Protein AF-A0A0C2C5D1-F1 (afdb_monomer)

Foldseek 3Di:
DQLLLLLQLQPVQKWFDDWPPLQQWTDHPDPATAGADPPDPSNCVRVCVVRPPPVVVVVDDPPDDRDTQGMKGARDWDDDPNHIHGPPIDGHDLLSCLQRYADLDDDPVRCVVLVLPDPPPPVPPPPPVPDPQDWDWADRDPRDTGIDGSVVSSVSNNLSNVQSVVVVVCVVPVVCLVPVPDDPVCPSCVVVVVSCVSVVVSVVVVVVVVPPD

Solvent-accessible surface area (backbone atoms only — not comparable to full-atom values): 12755 Å² total; per-residue (Å²): 91,69,55,38,34,47,33,50,72,27,54,82,34,45,33,42,29,62,84,90,50,71,65,66,56,27,41,39,92,50,94,64,61,25,30,65,30,90,86,38,67,65,52,50,57,65,70,27,71,94,66,51,53,73,78,57,52,76,77,50,60,95,85,59,77,80,84,85,67,45,37,31,30,24,73,44,82,43,78,53,92,97,42,42,24,41,36,75,70,42,80,39,61,67,68,36,46,66,55,45,40,61,69,86,69,80,53,71,67,58,42,62,76,51,52,63,88,45,90,81,60,71,76,80,65,80,73,54,89,84,56,78,78,57,72,41,73,50,71,54,51,100,84,44,63,44,76,40,41,48,71,60,46,37,52,48,52,50,48,29,51,53,54,45,55,49,50,55,49,33,71,76,39,57,66,50,78,79,50,80,81,85,59,97,72,43,72,73,46,43,71,53,43,64,28,39,64,59,37,57,67,49,53,57,55,54,58,61,62,74,74,71,127

Mean predicted aligned error: 12.06 Å

Radius of gyration: 19.85 Å; Cα contacts (8 Å, |Δi|>4): 245; chains: 1; bounding box: 50×43×52 Å

pLDDT: mean 73.35, std 19.48, range [29.17, 95.94]

Sequence (213 aa):
MVQAAIVAGCYPGIGFVRAGNKLKKIRTSTEAAATLHPSSVIKRQVLAASKRSDVINQYVTEDSEDPVIEYLAFHELAKIDEGLTLRTVTVIPPCAVVLFAGSMRLKKSTIQNFNITDPDSEDEGDVDEDAPSRDVVHPIEHWIGVRATYSDMKRLIQLRFKVMSYFLSAIHKPQILANPMKEDNVSDVLCGLEVLICAKKFIWNFLMFYHFE

Nearest PDB structures (foldseek):
  6nrd-assembly1_5  TM=5.707E-01  e=2.084E+00  Homo sapiens
  2zdi-assembly1_B-2  TM=4.866E-01  e=1.851E+00  Pyrococcus horikoshii
  2zdi-assembly1_A-2  TM=4.729E-01  e=5.070E+00  Pyrococcus horikoshii
  6nrc-assembly1_3  TM=5.640E-01  e=7.235E+00  Homo sapiens

Organism: NCBI:txid51022

Secondary structure (DSSP, 8-state):
-HHHHHHHHHTT-EEE--TTSTTSSBB-SSSSPEEE-TT-HHHHHHH-GGG--HHHHTTS-TTPPPP---EEEEEEEEEETTEEEEEEEEEE-HHHHHHHSS-SSPPHHHHHHTTTT-TT----S---TTS---EEEEESSSS-EEEEEHHHHHHHHHHHHHHHHHHHHHHH-GGGGT---S-TTHHHHHHHHHHHHHHHHHHHHHHHHTS--

Structure (mmCIF, N/CA/C/O backbone):
data_AF-A0A0C2C5D1-F1
#
_entry.id   AF-A0A0C2C5D1-F1
#
loop_
_atom_site.group_PDB
_atom_site.id
_atom_site.type_symbol
_atom_site.label_atom_id
_atom_site.label_alt_id
_atom_site.label_comp_id
_atom_site.label_asym_id
_atom_site.label_entity_id
_atom_site.label_seq_id
_atom_site.pdbx_PDB_ins_code
_atom_site.Cartn_x
_atom_site.Cartn_y
_atom_site.Cartn_z
_atom_site.occupancy
_atom_site.B_iso_or_equiv
_atom_site.auth_seq_id
_atom_site.auth_comp_id
_atom_site.auth_asym_id
_atom_site.auth_atom_id
_atom_site.pdbx_PDB_model_num
ATOM 1 N N . MET A 1 1 ? -9.781 -9.200 -1.321 1.00 67.69 1 MET A N 1
ATOM 2 C CA . MET A 1 1 ? -9.458 -10.069 -0.162 1.00 67.69 1 MET A CA 1
ATOM 3 C C . MET A 1 1 ? -7.990 -10.480 -0.102 1.00 67.69 1 MET A C 1
ATOM 5 O O . MET A 1 1 ? -7.306 -10.046 0.812 1.00 67.69 1 MET A O 1
ATOM 9 N N . VAL A 1 2 ? -7.474 -11.252 -1.068 1.00 83.88 2 VAL A N 1
ATOM 10 C CA . VAL A 1 2 ? -6.077 -11.748 -1.047 1.00 83.88 2 VAL A CA 1
ATOM 11 C C . VAL A 1 2 ? -5.053 -10.614 -0.912 1.00 83.88 2 VAL A C 1
ATOM 13 O O . VAL A 1 2 ? -4.154 -10.695 -0.085 1.00 83.88 2 VAL A O 1
ATOM 16 N N . GLN A 1 3 ? -5.237 -9.510 -1.641 1.00 86.94 3 GLN A N 1
ATOM 17 C CA . GLN A 1 3 ? -4.374 -8.325 -1.538 1.00 86.94 3 GLN A CA 1
ATOM 18 C C . GLN A 1 3 ? -4.318 -7.743 -0.121 1.00 86.94 3 GLN A C 1
ATOM 20 O O . GLN A 1 3 ? -3.252 -7.346 0.326 1.00 86.94 3 GLN A O 1
ATOM 25 N N . ALA A 1 4 ? -5.436 -7.722 0.604 1.00 84.75 4 ALA A N 1
ATOM 26 C CA . ALA A 1 4 ? -5.479 -7.204 1.968 1.00 84.75 4 ALA A CA 1
ATOM 27 C C . ALA A 1 4 ? -4.709 -8.107 2.946 1.00 84.75 4 ALA A C 1
ATOM 29 O O . ALA A 1 4 ? -3.941 -7.610 3.766 1.00 84.75 4 ALA A O 1
ATOM 30 N N . ALA A 1 5 ? -4.822 -9.430 2.790 1.00 87.00 5 ALA A N 1
ATOM 31 C CA . ALA A 1 5 ? -4.004 -10.381 3.540 1.00 87.00 5 ALA A CA 1
ATOM 32 C C . ALA A 1 5 ? -2.506 -10.250 3.200 1.00 87.00 5 ALA A C 1
ATOM 34 O O . ALA A 1 5 ? -1.666 -10.336 4.092 1.00 87.00 5 ALA A O 1
ATOM 35 N N . ILE A 1 6 ? -2.166 -9.982 1.932 1.00 90.56 6 ILE A N 1
ATOM 36 C CA . ILE A 1 6 ? -0.785 -9.698 1.511 1.00 90.56 6 ILE A CA 1
ATOM 37 C C . ILE A 1 6 ? -0.264 -8.429 2.191 1.00 90.56 6 ILE A C 1
ATOM 39 O O . ILE A 1 6 ? 0.854 -8.451 2.692 1.00 90.56 6 ILE A O 1
ATOM 43 N N . VAL A 1 7 ? -1.054 -7.349 2.261 1.00 92.25 7 VAL A N 1
ATOM 44 C CA . VAL A 1 7 ? -0.664 -6.127 2.992 1.00 92.25 7 VAL A CA 1
ATOM 45 C C . VAL A 1 7 ? -0.379 -6.446 4.454 1.00 92.25 7 VAL A C 1
ATOM 47 O O . VAL A 1 7 ? 0.689 -6.095 4.943 1.00 92.25 7 VAL A O 1
ATOM 50 N N . ALA A 1 8 ? -1.291 -7.153 5.126 1.00 90.31 8 ALA A N 1
ATOM 51 C CA . ALA A 1 8 ? -1.130 -7.520 6.530 1.00 90.31 8 ALA A CA 1
ATOM 52 C C . ALA A 1 8 ? 0.131 -8.365 6.782 1.00 90.31 8 ALA A C 1
ATOM 54 O O . ALA A 1 8 ? 0.803 -8.174 7.789 1.00 90.31 8 ALA A O 1
ATOM 55 N N . GLY A 1 9 ? 0.462 -9.284 5.868 1.00 89.25 9 GLY A N 1
ATOM 56 C CA . GLY A 1 9 ? 1.635 -10.152 5.997 1.00 89.25 9 GLY A CA 1
ATOM 57 C C . GLY A 1 9 ? 2.956 -9.531 5.535 1.00 89.25 9 GLY A C 1
ATOM 58 O O . GLY A 1 9 ? 4.014 -9.950 5.994 1.00 89.25 9 GLY A O 1
ATOM 59 N N . CYS A 1 10 ? 2.919 -8.556 4.623 1.00 91.12 10 CYS A N 1
ATOM 60 C CA . CYS A 1 10 ? 4.121 -7.918 4.081 1.00 91.12 10 CYS A CA 1
ATOM 61 C C . CYS A 1 10 ? 4.479 -6.609 4.783 1.00 91.12 10 CYS A C 1
ATOM 63 O O . CYS A 1 10 ? 5.607 -6.158 4.626 1.00 91.12 10 CYS A O 1
ATOM 65 N N . TYR A 1 11 ? 3.563 -5.976 5.525 1.00 91.12 11 TYR A N 1
ATOM 66 C CA . TYR A 1 11 ? 3.856 -4.741 6.256 1.00 91.12 11 TYR A CA 1
ATOM 67 C C . TYR A 1 11 ? 5.070 -4.936 7.197 1.00 91.12 11 TYR A C 1
ATOM 69 O O . TYR A 1 11 ? 5.085 -5.915 7.942 1.00 91.12 11 TYR A O 1
ATOM 77 N N . PRO A 1 12 ? 6.098 -4.052 7.183 1.00 91.38 12 PRO A N 1
ATOM 78 C CA . PRO A 1 12 ? 6.130 -2.690 6.625 1.00 91.38 12 PRO A CA 1
ATOM 79 C C . PRO A 1 12 ? 6.517 -2.561 5.138 1.00 91.38 12 PRO A C 1
ATOM 81 O O . PRO A 1 12 ? 6.694 -1.443 4.654 1.00 91.38 12 PRO A O 1
ATOM 84 N N . GLY A 1 13 ? 6.643 -3.666 4.401 1.00 94.75 13 GLY A N 1
ATOM 85 C CA . GLY A 1 13 ? 6.967 -3.741 2.973 1.00 94.75 13 GLY A CA 1
ATOM 86 C C . GLY A 1 13 ? 5.880 -3.177 2.053 1.00 94.75 13 GLY A C 1
ATOM 87 O O . GLY A 1 13 ? 5.223 -3.908 1.311 1.00 94.75 13 GLY A O 1
ATOM 88 N N . ILE A 1 14 ? 5.689 -1.857 2.096 1.00 95.62 14 ILE A N 1
ATOM 89 C CA . ILE A 1 14 ? 4.761 -1.108 1.247 1.00 95.62 14 ILE A CA 1
ATOM 90 C C . ILE A 1 14 ? 5.541 -0.113 0.379 1.00 95.62 14 ILE A C 1
ATOM 92 O O . ILE A 1 14 ? 6.496 0.529 0.813 1.00 95.62 14 ILE A O 1
ATOM 96 N N . GLY A 1 15 ? 5.153 -0.002 -0.885 1.00 94.44 15 GLY A N 1
ATOM 97 C CA . GLY A 1 15 ? 5.667 0.964 -1.842 1.00 94.44 15 GLY A CA 1
ATOM 98 C C . GLY A 1 15 ? 4.582 1.959 -2.233 1.00 94.44 15 GLY A C 1
ATOM 99 O O . GLY A 1 15 ? 3.451 1.568 -2.506 1.00 94.44 15 GLY A O 1
ATOM 100 N N . PHE A 1 16 ? 4.940 3.236 -2.295 1.00 92.31 16 PHE A N 1
ATOM 101 C CA . PHE A 1 16 ? 4.096 4.321 -2.778 1.00 92.31 16 PHE A CA 1
ATOM 102 C C . PHE A 1 16 ? 4.667 4.906 -4.070 1.00 92.31 16 PHE A C 1
ATOM 104 O O . PHE A 1 16 ? 5.865 5.198 -4.179 1.00 92.31 16 PHE A O 1
ATOM 111 N N . VAL A 1 17 ? 3.796 5.117 -5.049 1.00 90.25 17 VAL A N 1
ATOM 112 C CA . VAL A 1 17 ? 4.128 5.711 -6.338 1.00 90.25 17 VAL A CA 1
ATOM 113 C C . VAL A 1 17 ? 3.265 6.940 -6.548 1.00 90.25 17 VAL A C 1
ATOM 115 O O . VAL A 1 17 ? 2.045 6.899 -6.444 1.00 90.25 17 VAL A O 1
ATOM 118 N N . ARG A 1 18 ? 3.912 8.058 -6.878 1.00 82.19 18 ARG A N 1
ATOM 119 C CA . ARG A 1 18 ? 3.192 9.274 -7.256 1.00 82.19 18 ARG A CA 1
ATOM 120 C C . ARG A 1 18 ? 2.464 9.041 -8.580 1.00 82.19 18 ARG A C 1
ATOM 122 O O . ARG A 1 18 ? 3.076 8.526 -9.521 1.00 82.19 18 ARG A O 1
ATOM 129 N N . ALA A 1 19 ? 1.206 9.473 -8.655 1.00 72.38 19 ALA A N 1
ATOM 130 C CA . ALA A 1 19 ? 0.402 9.416 -9.872 1.00 72.38 19 ALA A CA 1
ATOM 131 C C . ALA A 1 19 ? 1.195 9.910 -11.100 1.00 72.38 19 ALA A C 1
ATOM 133 O O . ALA A 1 19 ? 1.933 10.897 -11.026 1.00 72.38 19 ALA A O 1
ATOM 134 N N . GLY A 1 20 ? 1.095 9.171 -12.208 1.00 69.50 20 GLY A N 1
ATOM 135 C CA . GLY A 1 20 ? 1.777 9.472 -13.473 1.00 69.50 20 GLY A CA 1
ATOM 136 C C . GLY A 1 20 ? 3.235 8.997 -13.592 1.00 69.50 20 GLY A C 1
ATOM 137 O O . GLY A 1 20 ? 3.801 9.040 -14.681 1.00 69.50 20 GLY A O 1
ATOM 138 N N . ASN A 1 21 ? 3.864 8.479 -12.528 1.00 75.56 21 ASN A N 1
ATOM 139 C CA . ASN A 1 21 ? 5.291 8.111 -12.556 1.00 75.56 21 ASN A CA 1
ATOM 140 C C . ASN A 1 21 ? 5.590 6.724 -13.178 1.00 75.56 21 ASN A C 1
ATOM 142 O O . ASN A 1 21 ? 6.734 6.272 -13.158 1.00 75.56 21 ASN A O 1
ATOM 146 N N . LYS A 1 22 ? 4.581 6.014 -13.712 1.00 79.00 22 LYS A N 1
ATOM 147 C CA . LYS A 1 22 ? 4.705 4.694 -14.377 1.00 79.00 22 LYS A CA 1
ATOM 148 C C . LYS A 1 22 ? 5.655 3.714 -13.656 1.00 79.00 22 LYS A C 1
ATOM 150 O O . LYS A 1 22 ? 6.427 3.012 -14.294 1.00 79.00 22 LYS A O 1
ATOM 155 N N . LEU A 1 23 ? 5.650 3.692 -12.318 1.00 84.50 23 LEU A N 1
ATOM 156 C CA . LEU A 1 23 ? 6.511 2.835 -11.480 1.00 84.50 23 LEU A CA 1
ATOM 157 C C . LEU A 1 23 ? 8.036 3.031 -11.652 1.00 84.50 23 LEU A C 1
ATOM 159 O O . LEU A 1 23 ? 8.814 2.165 -11.247 1.00 84.50 23 LEU A O 1
ATOM 163 N N . LYS A 1 24 ? 8.493 4.158 -12.220 1.00 84.06 24 LYS A N 1
ATOM 164 C CA . LYS A 1 24 ? 9.931 4.456 -12.383 1.00 84.06 24 LYS A CA 1
ATOM 165 C C . LYS A 1 24 ? 10.634 4.728 -11.056 1.00 84.06 24 LYS A C 1
ATOM 167 O O . LYS A 1 24 ? 11.810 4.415 -10.916 1.00 84.06 24 LYS A O 1
ATOM 172 N N . LYS A 1 25 ? 9.923 5.333 -10.101 1.00 89.56 25 LYS A N 1
ATOM 173 C CA . LYS A 1 25 ? 10.434 5.660 -8.768 1.00 89.56 25 LYS A CA 1
ATOM 174 C C . LYS A 1 25 ? 9.392 5.280 -7.726 1.00 89.56 25 LYS A C 1
ATOM 176 O O . LYS A 1 25 ? 8.316 5.878 -7.691 1.00 89.56 25 LYS A O 1
ATOM 181 N N . ILE A 1 26 ? 9.726 4.304 -6.894 1.00 93.31 26 ILE A N 1
ATOM 182 C CA . ILE A 1 26 ? 8.869 3.799 -5.826 1.00 93.31 26 ILE A CA 1
ATOM 183 C C . ILE A 1 26 ? 9.469 4.261 -4.505 1.00 93.31 26 ILE A C 1
ATOM 185 O O . ILE A 1 26 ? 10.644 4.022 -4.230 1.00 93.31 26 ILE A O 1
ATOM 189 N N . ARG A 1 27 ? 8.676 4.978 -3.713 1.00 92.81 27 ARG A N 1
ATOM 190 C CA . ARG A 1 27 ? 9.048 5.357 -2.351 1.00 92.81 27 ARG A CA 1
ATOM 191 C C . ARG A 1 27 ? 8.660 4.228 -1.415 1.00 92.81 27 ARG A C 1
ATOM 193 O O . ARG A 1 27 ? 7.581 3.665 -1.557 1.00 92.81 27 ARG A O 1
ATOM 200 N N . THR A 1 28 ? 9.522 3.914 -0.474 1.00 92.94 28 THR A N 1
ATOM 201 C CA . THR A 1 28 ? 9.284 2.918 0.572 1.00 92.94 28 THR A CA 1
ATOM 202 C C . THR A 1 28 ? 9.590 3.570 1.920 1.00 92.94 28 THR A C 1
ATOM 204 O O . THR A 1 28 ? 9.819 4.779 1.986 1.00 92.94 28 THR A O 1
ATOM 207 N N . SER A 1 29 ? 9.632 2.779 2.991 1.00 90.12 29 SER A N 1
ATOM 208 C CA . SER A 1 29 ? 10.135 3.225 4.293 1.00 90.12 29 SER A CA 1
ATOM 209 C C . SER A 1 29 ? 11.614 3.636 4.283 1.00 90.12 29 SER A C 1
ATOM 211 O O . SER A 1 29 ? 12.078 4.233 5.250 1.00 90.12 29 SER A O 1
ATOM 213 N N . THR A 1 30 ? 12.365 3.325 3.221 1.00 87.69 30 THR A N 1
ATOM 214 C CA . THR A 1 30 ? 13.762 3.745 3.066 1.00 87.69 30 THR A CA 1
ATOM 215 C C . THR A 1 30 ? 13.853 5.106 2.382 1.00 87.69 30 THR A C 1
ATOM 217 O O . THR A 1 30 ? 13.085 5.400 1.468 1.00 87.69 30 THR A O 1
ATOM 220 N N . GLU A 1 31 ? 14.848 5.916 2.749 1.00 80.06 31 GLU A N 1
ATOM 221 C CA . GLU A 1 31 ? 15.080 7.228 2.120 1.00 80.06 31 GLU A CA 1
ATOM 222 C C . GLU A 1 31 ? 15.444 7.114 0.629 1.00 80.06 31 GLU A C 1
ATOM 224 O O . GLU A 1 31 ? 15.091 7.969 -0.189 1.00 80.06 31 GLU A O 1
ATOM 229 N N . ALA A 1 32 ? 16.124 6.025 0.259 1.00 86.25 32 ALA A N 1
ATOM 230 C CA . ALA A 1 32 ? 16.460 5.719 -1.121 1.00 86.25 32 ALA A CA 1
ATOM 231 C C . ALA A 1 32 ? 15.231 5.219 -1.889 1.00 86.25 32 ALA A C 1
ATOM 233 O O . ALA A 1 32 ? 14.453 4.393 -1.410 1.00 86.25 32 ALA A O 1
ATOM 234 N N . ALA A 1 33 ? 15.071 5.700 -3.121 1.00 90.12 33 ALA A N 1
ATOM 235 C CA . ALA A 1 33 ? 13.990 5.238 -3.974 1.00 90.12 33 ALA A CA 1
ATOM 236 C C . ALA A 1 33 ? 14.306 3.877 -4.594 1.00 90.12 33 ALA A C 1
ATOM 238 O O . ALA A 1 33 ? 15.411 3.644 -5.081 1.00 90.12 33 ALA A O 1
ATOM 239 N N . ALA A 1 34 ? 13.294 3.020 -4.636 1.00 93.81 34 ALA A N 1
ATOM 240 C CA . ALA A 1 34 ? 13.375 1.702 -5.232 1.00 93.81 34 ALA A CA 1
ATOM 241 C C . ALA A 1 34 ? 12.747 1.675 -6.631 1.00 93.81 34 ALA A C 1
ATOM 243 O O . ALA A 1 34 ? 11.963 2.545 -7.027 1.00 93.81 34 ALA A O 1
ATOM 244 N N . THR A 1 35 ? 13.074 0.629 -7.378 1.00 93.88 35 THR A N 1
ATOM 245 C CA . THR A 1 35 ? 12.454 0.301 -8.666 1.00 93.88 35 THR A CA 1
ATOM 246 C C . THR A 1 35 ? 11.907 -1.122 -8.636 1.00 93.88 35 THR A C 1
ATOM 248 O O . THR A 1 35 ? 12.225 -1.904 -7.744 1.00 93.88 35 THR A O 1
ATOM 251 N N . LEU A 1 36 ? 11.074 -1.504 -9.603 1.00 92.94 36 LEU A N 1
ATOM 252 C CA . LEU A 1 36 ? 10.695 -2.912 -9.729 1.00 92.94 36 LEU A CA 1
ATOM 253 C C . LEU A 1 36 ? 11.878 -3.752 -10.219 1.00 92.94 36 LEU A C 1
ATOM 255 O O . LEU A 1 36 ? 12.551 -3.385 -11.193 1.00 92.94 36 LEU A O 1
ATOM 259 N N . HIS A 1 37 ? 12.066 -4.921 -9.607 1.00 92.25 37 HIS A N 1
ATOM 260 C CA . HIS A 1 37 ? 13.007 -5.920 -10.097 1.00 92.25 37 HIS A CA 1
ATOM 261 C C . HIS A 1 37 ? 12.698 -6.299 -11.565 1.00 92.25 37 HIS A C 1
ATOM 263 O O . HIS A 1 37 ? 11.519 -6.402 -11.923 1.00 92.25 37 HIS A O 1
ATOM 269 N N . PRO A 1 38 ? 13.703 -6.521 -12.441 1.00 87.00 38 PRO A N 1
ATOM 270 C CA . PRO A 1 38 ? 13.482 -6.855 -13.854 1.00 87.00 38 PRO A CA 1
ATOM 271 C C . PRO A 1 38 ? 12.581 -8.070 -14.107 1.00 87.00 38 PRO A C 1
ATOM 273 O O . PRO A 1 38 ? 11.862 -8.097 -15.102 1.00 87.00 38 PRO A O 1
ATOM 276 N N . SER A 1 39 ? 12.571 -9.052 -13.199 1.00 87.50 39 SER A N 1
ATOM 277 C CA . SER A 1 39 ? 11.697 -10.231 -13.313 1.00 87.50 39 SER A CA 1
ATOM 278 C C . SER A 1 39 ? 10.227 -9.962 -12.962 1.00 87.50 39 SER A C 1
ATOM 280 O O . SER A 1 39 ? 9.391 -10.839 -13.174 1.00 87.50 39 SER A O 1
ATOM 282 N N . SER A 1 40 ? 9.893 -8.779 -12.431 1.00 87.31 40 SER A N 1
ATOM 283 C CA . SER A 1 40 ? 8.529 -8.444 -12.020 1.00 87.31 40 SER A CA 1
ATOM 284 C C . SER A 1 40 ? 7.577 -8.400 -13.216 1.00 87.31 40 SER A C 1
ATOM 286 O O . SER A 1 40 ? 7.803 -7.682 -14.194 1.00 87.31 40 SER A O 1
ATOM 288 N N . VAL A 1 41 ? 6.465 -9.130 -13.108 1.00 84.50 41 VAL A N 1
ATOM 289 C CA . VAL A 1 41 ? 5.395 -9.149 -14.117 1.00 84.50 41 VAL A CA 1
ATOM 290 C C . VAL A 1 41 ? 4.791 -7.753 -14.296 1.00 84.50 41 VAL A C 1
ATOM 292 O O . VAL A 1 41 ? 4.586 -7.315 -15.426 1.00 84.50 41 VAL A O 1
ATOM 295 N N . ILE A 1 42 ? 4.617 -7.016 -13.193 1.00 83.81 42 ILE A N 1
ATOM 296 C CA . ILE A 1 42 ? 4.072 -5.651 -13.189 1.00 83.81 42 ILE A CA 1
ATOM 297 C C . ILE A 1 42 ? 4.961 -4.721 -14.027 1.00 83.81 42 ILE A C 1
ATOM 299 O O . ILE A 1 42 ? 4.464 -3.918 -14.814 1.00 83.81 42 ILE A O 1
ATOM 303 N N . LYS A 1 43 ? 6.290 -4.867 -13.922 1.00 81.81 43 LYS A N 1
ATOM 304 C CA . LYS A 1 43 ? 7.243 -4.056 -14.694 1.00 81.81 43 LYS A CA 1
ATOM 305 C C . LYS A 1 43 ? 7.051 -4.256 -16.198 1.00 81.81 43 LYS A C 1
ATOM 307 O O . LYS A 1 43 ? 7.081 -3.280 -16.941 1.00 81.81 43 LYS A O 1
ATOM 312 N N . ARG A 1 44 ? 6.818 -5.499 -16.638 1.00 74.56 44 ARG A N 1
ATOM 313 C CA . ARG A 1 44 ? 6.552 -5.818 -18.051 1.00 74.56 44 ARG A CA 1
ATOM 314 C C . ARG A 1 44 ? 5.225 -5.238 -18.537 1.00 74.56 44 ARG A C 1
ATOM 316 O O . ARG A 1 44 ? 5.169 -4.728 -19.646 1.00 74.56 44 ARG A O 1
ATOM 323 N N . GLN A 1 45 ? 4.186 -5.284 -17.709 1.00 73.62 45 GLN A N 1
ATOM 324 C CA . GLN A 1 45 ? 2.836 -4.851 -18.085 1.00 73.62 45 GLN A CA 1
ATOM 325 C C . GLN A 1 45 ? 2.676 -3.323 -18.138 1.00 73.62 45 GLN A C 1
ATOM 327 O O . GLN A 1 45 ? 2.001 -2.804 -19.028 1.00 73.62 45 GLN A O 1
ATOM 332 N N . VAL A 1 46 ? 3.311 -2.604 -17.205 1.00 71.50 46 VAL A N 1
ATOM 333 C CA . VAL A 1 46 ? 3.104 -1.157 -17.002 1.00 71.50 46 VAL A CA 1
ATOM 334 C C . VAL A 1 46 ? 4.084 -0.299 -17.804 1.00 71.50 46 VAL A C 1
ATOM 336 O O . VAL A 1 46 ? 3.715 0.767 -18.290 1.00 71.50 46 VAL A O 1
ATOM 339 N N . LEU A 1 47 ? 5.338 -0.737 -17.972 1.00 65.25 47 LEU A N 1
ATOM 340 C CA . LEU A 1 47 ? 6.350 0.051 -18.694 1.00 65.25 47 LEU A CA 1
ATOM 341 C C . LEU A 1 47 ? 6.384 -0.217 -20.200 1.00 65.25 47 LEU A C 1
ATOM 343 O O . LEU A 1 47 ? 6.975 0.572 -20.935 1.00 65.25 47 LEU A O 1
ATOM 347 N N . ALA A 1 48 ? 5.784 -1.312 -20.666 1.00 58.81 48 ALA A N 1
ATOM 348 C CA . ALA A 1 48 ? 5.871 -1.734 -22.055 1.00 58.81 48 ALA A CA 1
ATOM 349 C C . ALA A 1 48 ? 4.486 -2.036 -22.634 1.00 58.81 48 ALA A C 1
ATOM 351 O O . ALA A 1 48 ? 4.222 -3.156 -23.057 1.00 58.81 48 ALA A O 1
ATOM 352 N N . ALA A 1 49 ? 3.611 -1.025 -22.683 1.00 56.16 49 ALA A N 1
ATOM 353 C CA . ALA A 1 49 ? 2.321 -1.128 -23.373 1.00 56.16 49 ALA A CA 1
ATOM 354 C C . ALA A 1 49 ? 2.481 -1.658 -24.815 1.00 56.16 49 ALA A C 1
ATOM 356 O O . ALA A 1 49 ? 1.737 -2.536 -25.231 1.00 56.16 49 ALA A O 1
ATOM 357 N N . SER A 1 50 ? 3.545 -1.242 -25.513 1.00 52.19 50 SER A N 1
ATOM 358 C CA . SER A 1 50 ? 3.922 -1.716 -26.855 1.00 52.19 50 SER A CA 1
ATOM 359 C C . SER A 1 50 ? 4.528 -3.127 -26.916 1.00 52.19 50 SER A C 1
ATOM 361 O O . SER A 1 50 ? 4.788 -3.626 -28.005 1.00 52.19 50 SER A O 1
ATOM 363 N N . LYS A 1 51 ? 4.789 -3.773 -25.772 1.00 53.53 51 LYS A N 1
ATOM 364 C CA . LYS A 1 51 ? 5.280 -5.163 -25.671 1.00 53.53 51 LYS A CA 1
ATOM 365 C C . LYS A 1 51 ? 4.350 -6.052 -24.839 1.00 53.53 51 LYS A C 1
ATOM 367 O O . LYS A 1 51 ? 4.771 -7.129 -24.408 1.00 53.53 51 LYS A O 1
ATOM 372 N N . ARG A 1 52 ? 3.120 -5.603 -24.554 1.00 61.72 52 ARG A N 1
ATOM 373 C CA . ARG A 1 52 ? 2.090 -6.468 -23.964 1.00 61.72 52 ARG A CA 1
ATOM 374 C C . ARG A 1 52 ? 1.852 -7.623 -24.936 1.00 61.72 52 ARG A C 1
ATOM 376 O O . ARG A 1 52 ? 1.796 -7.408 -26.143 1.00 61.72 52 ARG A O 1
ATOM 383 N N . SER A 1 53 ? 1.777 -8.846 -24.418 1.00 59.31 53 SER A N 1
ATOM 384 C CA . SER A 1 53 ? 1.462 -10.009 -25.248 1.00 59.31 53 SER A CA 1
ATOM 385 C C . SER A 1 53 ? 0.058 -9.868 -25.836 1.00 59.31 53 SER A C 1
ATOM 387 O O . SER A 1 53 ? -0.824 -9.309 -25.183 1.00 59.31 53 SER A O 1
ATOM 389 N N . ASP A 1 54 ? -0.171 -10.435 -27.021 1.00 59.50 54 ASP A N 1
ATOM 390 C CA . ASP A 1 54 ? -1.469 -10.374 -27.716 1.00 59.50 54 ASP A CA 1
ATOM 391 C C . ASP A 1 54 ? -2.630 -10.871 -26.839 1.00 59.50 54 ASP A C 1
ATOM 393 O O . ASP A 1 54 ? -3.727 -10.325 -26.875 1.00 59.50 54 ASP A O 1
ATOM 397 N N . VAL A 1 55 ? -2.353 -11.839 -25.959 1.00 58.75 55 VAL A N 1
ATOM 398 C CA . VAL A 1 55 ? -3.297 -12.364 -24.957 1.00 58.75 55 VAL A CA 1
ATOM 399 C C . VAL A 1 55 ? -3.763 -11.291 -23.966 1.00 58.75 55 VAL A C 1
ATOM 401 O O . VAL A 1 55 ? -4.911 -11.310 -23.553 1.00 58.75 55 VAL A O 1
ATOM 404 N N . ILE A 1 56 ? -2.896 -10.356 -23.565 1.00 59.28 56 ILE A N 1
ATOM 405 C CA . ILE A 1 56 ? -3.256 -9.273 -22.633 1.00 59.28 56 ILE A CA 1
ATOM 406 C C . ILE A 1 56 ? -4.003 -8.166 -23.378 1.00 59.28 56 ILE A C 1
ATOM 408 O O . ILE A 1 56 ? -4.951 -7.610 -22.834 1.00 59.28 56 ILE A O 1
ATOM 412 N N . ASN A 1 57 ? -3.615 -7.881 -24.624 1.00 61.47 57 ASN A N 1
ATOM 413 C CA . ASN A 1 57 ? -4.279 -6.870 -25.449 1.00 61.47 57 ASN A CA 1
ATOM 414 C C . ASN A 1 57 ? -5.750 -7.223 -25.733 1.00 61.47 57 ASN A C 1
ATOM 416 O O . ASN A 1 57 ? -6.564 -6.320 -25.844 1.00 61.47 57 ASN A O 1
ATOM 420 N N . GLN A 1 58 ? -6.123 -8.510 -25.745 1.00 61.25 58 GLN A N 1
ATOM 421 C CA . GLN A 1 58 ? -7.526 -8.943 -25.863 1.00 61.25 58 GLN A CA 1
ATOM 422 C C . GLN A 1 58 ? -8.427 -8.499 -24.696 1.00 61.25 58 GLN A C 1
ATOM 424 O O . GLN A 1 58 ? -9.641 -8.436 -24.861 1.00 61.25 58 GLN A O 1
ATOM 429 N N . TYR A 1 59 ? -7.855 -8.196 -23.527 1.00 58.88 59 TYR A N 1
ATOM 430 C CA . TYR A 1 59 ? -8.600 -7.747 -22.343 1.00 58.88 59 TYR A CA 1
ATOM 431 C C . TYR A 1 59 ? -8.510 -6.231 -22.113 1.00 58.88 59 TYR A C 1
ATOM 433 O O . TYR A 1 59 ? -9.067 -5.730 -21.138 1.00 58.88 59 TYR A O 1
ATOM 441 N N . VAL A 1 60 ? -7.795 -5.503 -22.977 1.00 57.62 60 VAL A N 1
ATOM 442 C CA . VAL A 1 60 ? -7.618 -4.050 -22.897 1.00 57.62 60 VAL A CA 1
ATOM 443 C C . VAL A 1 60 ? -8.402 -3.433 -24.047 1.00 57.62 60 VAL A C 1
ATOM 445 O O . VAL A 1 60 ? -8.021 -3.573 -25.204 1.00 57.62 60 VAL A O 1
ATOM 448 N N . THR A 1 61 ? -9.508 -2.758 -23.746 1.00 58.62 61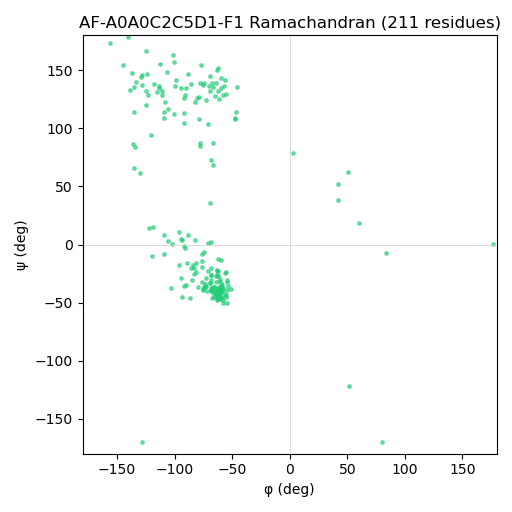 THR A N 1
ATOM 449 C CA . THR A 1 61 ? -10.236 -1.976 -24.753 1.00 58.62 61 THR A CA 1
ATOM 450 C C . THR A 1 61 ? -9.385 -0.784 -25.184 1.00 58.62 61 THR A C 1
ATOM 452 O O . THR A 1 61 ? -8.750 -0.155 -24.336 1.00 58.62 61 THR A O 1
ATOM 455 N N . GLU A 1 62 ? -9.372 -0.468 -26.482 1.00 58.16 62 GLU A N 1
ATOM 456 C CA . GLU A 1 62 ? -8.542 0.602 -27.071 1.00 58.16 62 GLU A CA 1
ATOM 457 C C . GLU A 1 62 ? -8.772 1.981 -26.416 1.00 58.16 62 GLU A C 1
ATOM 459 O O . GLU A 1 62 ? -7.848 2.787 -26.365 1.00 58.16 62 GLU A O 1
ATOM 464 N N . ASP A 1 63 ? -9.947 2.194 -25.811 1.00 56.53 63 ASP A N 1
ATOM 465 C CA . ASP A 1 63 ? -10.331 3.419 -25.092 1.00 56.53 63 ASP A CA 1
ATOM 466 C C . ASP A 1 63 ? -10.084 3.381 -23.566 1.00 56.53 63 ASP A C 1
ATOM 468 O O . ASP A 1 63 ? -10.485 4.295 -22.845 1.00 56.53 63 ASP A O 1
ATOM 472 N N . SER A 1 64 ? -9.467 2.323 -23.025 1.00 57.62 64 SER A N 1
ATOM 473 C CA . SER A 1 64 ? -9.208 2.234 -21.579 1.00 57.62 64 SER A CA 1
ATOM 474 C C . SER A 1 64 ? -7.971 3.037 -21.164 1.00 57.62 64 SER A C 1
ATOM 476 O O . SER A 1 64 ? -6.874 2.840 -21.690 1.00 57.62 64 SER A O 1
ATOM 478 N N . GLU A 1 65 ? -8.133 3.938 -20.188 1.00 61.59 65 GLU A N 1
ATOM 479 C CA . GLU A 1 65 ? -7.003 4.632 -19.565 1.00 61.59 65 GLU A CA 1
ATOM 480 C C . GLU A 1 65 ? -6.039 3.630 -18.905 1.00 61.59 65 GLU A C 1
ATOM 482 O O . GLU A 1 65 ? -6.450 2.619 -18.327 1.00 61.59 65 GLU A O 1
ATOM 487 N N . ASP A 1 66 ? -4.733 3.914 -18.974 1.00 64.94 66 ASP A N 1
ATOM 488 C CA . ASP A 1 66 ? -3.716 3.088 -18.318 1.00 64.94 66 ASP A CA 1
ATOM 489 C C . ASP A 1 66 ? -4.008 2.985 -16.802 1.00 64.94 66 ASP A C 1
ATOM 491 O O . ASP A 1 66 ? -4.268 4.003 -16.151 1.00 64.94 66 ASP A O 1
ATOM 495 N N . PRO A 1 67 ? -3.896 1.789 -16.189 1.00 66.19 67 PRO A N 1
ATOM 496 C CA . PRO A 1 67 ? -4.221 1.610 -14.780 1.00 66.19 67 PRO A CA 1
ATOM 497 C C . PRO A 1 67 ? -3.316 2.467 -13.887 1.00 66.19 67 PRO A C 1
ATOM 499 O O . PRO A 1 67 ? -2.083 2.365 -13.921 1.00 66.19 67 PRO A O 1
ATOM 502 N N . VAL A 1 68 ? -3.935 3.288 -13.038 1.00 74.81 68 VAL A N 1
ATOM 503 C CA . VAL A 1 68 ? -3.228 4.129 -12.069 1.00 74.81 68 VAL A CA 1
ATOM 504 C C . VAL A 1 68 ? -2.814 3.278 -10.872 1.00 74.81 68 VAL A C 1
ATOM 506 O O . VAL A 1 68 ? -3.634 2.856 -10.061 1.00 74.81 68 VAL A O 1
ATOM 509 N N . ILE A 1 69 ? -1.512 3.014 -10.762 1.00 85.50 69 ILE A N 1
ATOM 510 C CA . ILE A 1 69 ? -0.941 2.262 -9.643 1.00 85.50 69 ILE A CA 1
ATOM 511 C C . ILE A 1 69 ? -0.323 3.236 -8.646 1.00 85.50 69 ILE A C 1
ATOM 513 O O . ILE A 1 69 ? 0.701 3.860 -8.930 1.00 85.50 69 ILE A O 1
ATOM 517 N N . GLU A 1 70 ? -0.929 3.319 -7.466 1.00 88.94 70 GLU A N 1
ATOM 518 C CA . GLU A 1 70 ? -0.480 4.197 -6.380 1.00 88.94 70 GLU A CA 1
ATOM 519 C C . GLU A 1 70 ? 0.260 3.440 -5.273 1.00 88.94 70 GLU A C 1
ATOM 521 O O . GLU A 1 70 ? 1.251 3.939 -4.739 1.00 88.94 70 GLU A O 1
ATOM 526 N N . TYR A 1 71 ? -0.186 2.222 -4.949 1.00 92.12 71 TYR A N 1
ATOM 527 C CA . TYR A 1 71 ? 0.340 1.438 -3.833 1.00 92.12 71 TYR A CA 1
ATOM 528 C C . TYR A 1 71 ? 0.726 0.022 -4.255 1.00 92.12 71 TYR A C 1
ATOM 530 O O . TYR A 1 71 ? 0.077 -0.629 -5.081 1.00 92.12 71 TYR A O 1
ATOM 538 N N . LEU A 1 72 ? 1.799 -0.467 -3.646 1.00 94.50 72 LEU A N 1
ATOM 539 C CA . LEU A 1 72 ? 2.363 -1.792 -3.859 1.00 94.50 72 LEU A CA 1
ATOM 540 C C . LEU A 1 72 ? 2.655 -2.432 -2.501 1.00 94.50 72 LEU A C 1
ATOM 542 O O . LEU A 1 72 ? 3.169 -1.762 -1.614 1.00 94.50 72 LEU A O 1
ATOM 546 N N . ALA A 1 73 ? 2.396 -3.724 -2.350 1.00 95.75 73 ALA A N 1
ATOM 547 C CA . ALA A 1 73 ? 3.009 -4.533 -1.299 1.00 95.75 73 ALA A CA 1
ATOM 548 C C . ALA A 1 73 ? 4.194 -5.295 -1.894 1.00 95.75 73 ALA A C 1
ATOM 550 O O . ALA A 1 73 ? 4.114 -5.763 -3.032 1.00 95.75 73 ALA A O 1
ATOM 551 N N . PHE A 1 74 ? 5.281 -5.429 -1.144 1.00 95.94 74 PHE A N 1
ATOM 552 C CA . PHE A 1 74 ? 6.438 -6.226 -1.536 1.00 95.94 74 PHE A CA 1
ATOM 553 C C . PHE A 1 74 ? 6.940 -7.046 -0.353 1.00 95.94 74 PHE A C 1
ATOM 555 O O . PHE A 1 74 ? 6.862 -6.612 0.792 1.00 95.94 74 PHE A O 1
ATOM 562 N N . HIS A 1 75 ? 7.467 -8.230 -0.645 1.00 93.38 75 HIS A N 1
ATOM 563 C CA . HIS A 1 75 ? 8.015 -9.104 0.389 1.00 93.38 75 HIS A CA 1
ATOM 564 C C . HIS A 1 75 ? 9.506 -8.849 0.636 1.00 93.38 75 HIS A C 1
ATOM 566 O O . HIS A 1 75 ? 9.974 -8.944 1.763 1.00 93.38 75 HIS A O 1
ATOM 572 N N . GLU A 1 76 ? 10.254 -8.514 -0.417 1.00 92.69 76 GLU A N 1
ATOM 573 C CA . GLU A 1 76 ? 11.712 -8.433 -0.356 1.00 92.69 76 GLU A CA 1
ATOM 574 C C . GLU A 1 76 ? 12.227 -7.166 -1.051 1.00 92.69 76 GLU A C 1
ATOM 576 O O . GLU A 1 76 ? 11.807 -6.813 -2.160 1.00 92.69 76 GLU A O 1
ATOM 581 N N . LEU A 1 77 ? 13.172 -6.506 -0.381 1.00 93.31 77 LEU A N 1
ATOM 582 C CA . LEU A 1 77 ? 13.966 -5.404 -0.906 1.00 93.31 77 LEU A CA 1
ATOM 583 C C . LEU A 1 77 ? 15.378 -5.924 -1.199 1.00 93.31 77 LEU A C 1
ATOM 585 O O . LEU A 1 77 ? 16.095 -6.314 -0.284 1.00 93.31 77 LEU A O 1
ATOM 589 N N . ALA A 1 78 ? 15.784 -5.908 -2.467 1.00 92.25 78 ALA A N 1
ATOM 590 C CA . ALA A 1 78 ? 17.087 -6.397 -2.905 1.00 92.25 78 ALA A CA 1
ATOM 591 C C . ALA A 1 78 ? 17.934 -5.257 -3.479 1.00 92.25 78 ALA A C 1
ATOM 593 O O . ALA A 1 78 ? 17.474 -4.518 -4.357 1.00 92.25 78 ALA A O 1
ATOM 594 N N . LYS A 1 79 ? 19.187 -5.145 -3.030 1.00 92.00 79 LYS A N 1
ATOM 595 C CA . LYS A 1 79 ? 20.179 -4.257 -3.645 1.00 92.00 79 LYS A CA 1
ATOM 596 C C . LYS A 1 79 ? 20.793 -4.961 -4.856 1.00 92.00 79 LYS A C 1
ATOM 598 O O . LYS A 1 79 ? 21.319 -6.062 -4.724 1.00 92.00 79 LYS A O 1
ATOM 603 N N . ILE A 1 80 ? 20.696 -4.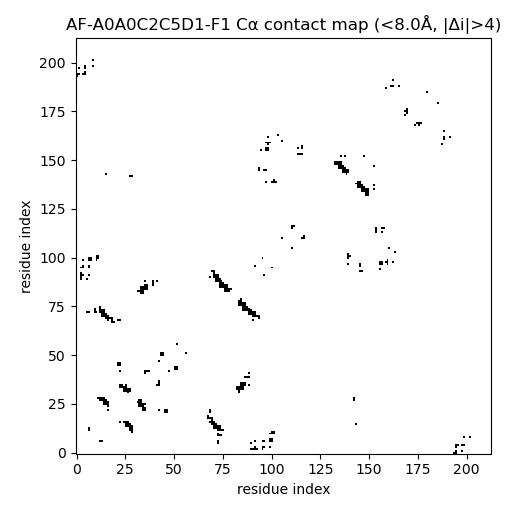339 -6.025 1.00 89.06 80 ILE A N 1
ATOM 604 C CA . ILE A 1 80 ? 21.335 -4.796 -7.263 1.00 89.06 80 ILE A CA 1
ATOM 605 C C . ILE A 1 80 ? 22.178 -3.638 -7.769 1.00 89.06 80 ILE A C 1
ATOM 607 O O . ILE A 1 80 ? 21.643 -2.555 -8.016 1.00 89.06 80 ILE A O 1
ATOM 611 N N . ASP A 1 81 ? 23.481 -3.870 -7.893 1.00 87.62 81 ASP A N 1
ATOM 612 C CA . ASP A 1 81 ? 24.473 -2.833 -8.166 1.00 87.62 81 ASP A CA 1
ATOM 613 C C . ASP A 1 81 ? 24.315 -1.664 -7.169 1.00 87.62 81 ASP A C 1
ATOM 615 O O . ASP A 1 81 ? 24.338 -1.862 -5.951 1.00 87.62 81 ASP A O 1
ATOM 619 N N . GLU A 1 82 ? 24.085 -0.453 -7.675 1.00 81.75 82 GLU A N 1
ATOM 620 C CA . GLU A 1 82 ? 23.850 0.758 -6.881 1.00 81.75 82 GLU A CA 1
ATOM 621 C C . GLU A 1 82 ? 22.358 1.029 -6.594 1.00 81.75 82 GLU A C 1
ATOM 623 O O . GLU A 1 82 ? 22.010 2.001 -5.925 1.00 81.75 82 GLU A O 1
ATOM 628 N N . GLY A 1 83 ? 21.446 0.190 -7.096 1.00 88.19 83 GLY A N 1
ATOM 629 C CA . GLY A 1 83 ? 20.001 0.408 -7.024 1.00 88.19 83 GLY A CA 1
ATOM 630 C C . GLY A 1 83 ? 19.275 -0.491 -6.022 1.00 88.19 83 GLY A C 1
ATOM 631 O O . GLY A 1 83 ? 19.621 -1.655 -5.823 1.00 88.19 83 GLY A O 1
ATOM 632 N N . LEU A 1 84 ? 18.192 0.025 -5.434 1.00 94.31 84 LEU A N 1
ATOM 633 C CA . LEU A 1 84 ? 17.230 -0.785 -4.684 1.00 94.31 84 LEU A CA 1
ATOM 634 C C . LEU A 1 84 ? 16.125 -1.300 -5.607 1.00 94.31 84 LEU A C 1
ATOM 636 O O . LEU A 1 84 ? 15.543 -0.554 -6.403 1.00 94.31 84 LEU A O 1
ATOM 640 N N . THR A 1 85 ? 15.806 -2.585 -5.477 1.00 94.38 85 THR A N 1
ATOM 641 C CA . THR A 1 85 ? 14.783 -3.256 -6.278 1.00 94.38 85 THR A CA 1
ATOM 642 C C . THR A 1 85 ? 13.776 -3.997 -5.409 1.00 94.38 85 THR A C 1
ATOM 644 O O . THR A 1 85 ? 14.141 -4.660 -4.442 1.00 94.38 85 THR A O 1
ATOM 647 N N . LEU A 1 86 ? 12.495 -3.891 -5.760 1.00 94.94 86 LEU A N 1
ATOM 648 C CA . LEU A 1 86 ? 11.404 -4.602 -5.095 1.00 94.94 86 LEU A CA 1
ATOM 649 C C . LEU A 1 86 ? 11.155 -5.950 -5.774 1.00 94.94 86 LEU A C 1
ATOM 651 O O . LEU A 1 86 ? 10.958 -6.002 -6.996 1.00 94.94 86 LEU A O 1
ATOM 655 N N . ARG A 1 87 ? 11.118 -7.022 -4.979 1.00 93.19 87 ARG A N 1
ATOM 656 C CA . ARG A 1 87 ? 10.792 -8.393 -5.396 1.00 93.19 87 ARG A CA 1
ATOM 657 C C . ARG A 1 87 ? 9.471 -8.848 -4.777 1.00 93.19 87 ARG A C 1
ATOM 659 O O . ARG A 1 87 ? 9.040 -8.334 -3.748 1.00 93.19 87 ARG A O 1
ATOM 666 N N . THR A 1 88 ? 8.819 -9.802 -5.447 1.00 93.12 88 THR A N 1
ATOM 667 C CA . THR A 1 88 ? 7.518 -10.367 -5.038 1.00 93.12 88 THR A CA 1
ATOM 668 C C . THR A 1 88 ? 6.499 -9.262 -4.752 1.00 93.12 88 THR A C 1
ATOM 670 O O . THR A 1 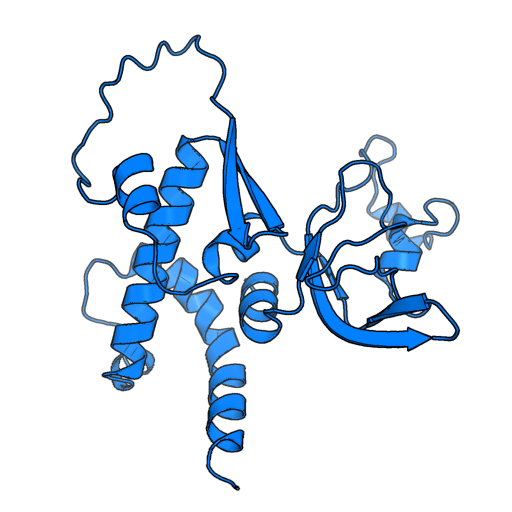88 ? 6.057 -9.052 -3.626 1.00 93.12 88 THR A O 1
ATOM 673 N N . VAL A 1 89 ? 6.198 -8.491 -5.799 1.00 93.88 89 VAL A N 1
ATOM 674 C CA . VAL A 1 89 ? 5.406 -7.263 -5.703 1.00 93.88 89 VAL A CA 1
ATOM 675 C C . VAL A 1 89 ? 3.965 -7.522 -6.121 1.00 93.88 89 VAL A C 1
ATOM 677 O O . VAL A 1 89 ? 3.725 -8.153 -7.149 1.00 93.88 89 VAL A O 1
ATOM 680 N N . THR A 1 90 ? 3.019 -6.981 -5.359 1.00 93.56 90 THR A N 1
ATOM 681 C CA . THR A 1 90 ? 1.580 -7.026 -5.638 1.00 93.56 90 THR A CA 1
ATOM 682 C C . THR A 1 90 ? 1.011 -5.609 -5.649 1.00 93.56 90 THR A C 1
ATOM 684 O O . THR A 1 90 ? 1.278 -4.836 -4.733 1.00 93.56 90 THR A O 1
ATOM 687 N N . VAL A 1 91 ? 0.217 -5.257 -6.667 1.00 91.88 91 VAL A N 1
ATOM 688 C CA . VAL A 1 91 ? -0.577 -4.012 -6.666 1.00 91.88 91 VAL A CA 1
ATOM 689 C C . VAL A 1 91 ? -1.688 -4.140 -5.634 1.00 91.88 91 VAL A C 1
ATOM 691 O O . VAL A 1 91 ? -2.378 -5.159 -5.609 1.00 91.88 91 VAL A O 1
ATOM 694 N N . ILE A 1 92 ? -1.856 -3.127 -4.785 1.00 91.75 92 ILE A N 1
ATOM 695 C CA . ILE A 1 92 ? -2.823 -3.144 -3.682 1.00 91.75 92 ILE A CA 1
ATOM 696 C C . ILE A 1 92 ? -3.708 -1.892 -3.717 1.00 91.75 92 ILE A C 1
ATOM 698 O O . ILE A 1 92 ? -3.233 -0.820 -4.094 1.00 91.75 92 ILE A O 1
ATOM 702 N N . PRO A 1 93 ? -4.988 -1.999 -3.323 1.00 89.06 93 PRO A N 1
ATOM 703 C CA . PRO A 1 93 ? -5.870 -0.843 -3.257 1.00 89.06 93 PRO A CA 1
ATOM 704 C C . PRO A 1 93 ? -5.581 0.021 -2.012 1.00 89.06 93 PRO A C 1
ATOM 706 O O . PRO A 1 93 ? -5.136 -0.511 -0.987 1.00 89.06 93 PRO A O 1
ATOM 709 N N . PRO A 1 94 ? -5.902 1.330 -2.040 1.00 89.25 94 PRO A N 1
ATOM 710 C CA . PRO A 1 94 ? -5.660 2.235 -0.913 1.00 89.25 94 PRO A CA 1
ATOM 711 C C . PRO A 1 94 ? -6.391 1.814 0.371 1.00 89.25 94 PRO A C 1
ATOM 713 O O . PRO A 1 94 ? -5.841 1.924 1.466 1.00 89.25 94 PRO A O 1
ATOM 716 N N . CYS A 1 95 ? -7.600 1.255 0.253 1.00 89.50 95 CYS A N 1
ATOM 717 C CA . CYS A 1 95 ? -8.370 0.767 1.400 1.00 89.50 95 CYS A CA 1
ATOM 718 C C . CYS A 1 95 ? -7.643 -0.347 2.171 1.00 89.50 95 CYS A C 1
ATOM 720 O O . CYS A 1 95 ? -7.663 -0.355 3.400 1.00 89.50 95 CYS A O 1
ATOM 722 N N . ALA A 1 96 ? -6.930 -1.246 1.481 1.00 90.81 96 ALA A N 1
ATOM 723 C CA . ALA A 1 96 ? -6.150 -2.297 2.132 1.00 90.81 96 ALA A CA 1
ATOM 724 C C . ALA A 1 96 ? -4.981 -1.717 2.942 1.00 90.81 96 ALA A C 1
ATOM 726 O O . ALA A 1 96 ? -4.693 -2.206 4.033 1.00 90.81 96 ALA A O 1
ATOM 727 N N . VAL A 1 97 ? -4.350 -0.649 2.441 1.00 92.19 97 VAL A N 1
ATOM 728 C CA . VAL A 1 97 ? -3.308 0.086 3.172 1.00 92.19 97 VAL A CA 1
ATOM 729 C C . VAL A 1 97 ? -3.897 0.710 4.437 1.00 92.19 97 VAL A C 1
ATOM 731 O O . VAL A 1 97 ? -3.338 0.530 5.514 1.00 92.19 97 VAL A O 1
ATOM 734 N N . VAL A 1 98 ? -5.050 1.384 4.346 1.00 91.25 98 VAL A N 1
ATOM 735 C CA . VAL A 1 98 ? -5.693 1.993 5.525 1.00 91.25 98 VAL A CA 1
ATOM 736 C C . VAL A 1 98 ? -6.036 0.951 6.584 1.00 91.25 98 VAL A C 1
ATOM 738 O O . VAL A 1 98 ? -5.833 1.213 7.765 1.00 91.25 98 VAL A O 1
ATOM 741 N N . LEU A 1 99 ? -6.536 -0.218 6.187 1.00 89.94 99 LEU A N 1
ATOM 742 C CA . LEU A 1 99 ? -6.987 -1.238 7.132 1.00 89.94 99 LEU A CA 1
ATOM 743 C C . LEU A 1 99 ? -5.838 -1.992 7.812 1.00 89.94 99 LEU A C 1
ATOM 745 O O . LEU A 1 99 ? -5.942 -2.280 9.001 1.00 89.94 99 LEU A O 1
ATOM 749 N N . PHE A 1 100 ? -4.766 -2.315 7.081 1.00 90.31 100 PHE A N 1
ATOM 750 C CA . PHE A 1 100 ? -3.760 -3.285 7.538 1.00 90.31 100 PHE A CA 1
ATOM 751 C C . PHE A 1 100 ? -2.335 -2.734 7.680 1.00 90.31 100 PHE A C 1
ATOM 753 O O . PHE A 1 100 ? -1.488 -3.429 8.234 1.00 90.31 100 PHE A O 1
ATOM 760 N N . ALA A 1 101 ? -2.048 -1.514 7.215 1.00 91.19 101 ALA A N 1
ATOM 761 C CA . ALA A 1 101 ? -0.740 -0.882 7.386 1.00 91.19 101 ALA A CA 1
ATOM 762 C C . ALA A 1 101 ? -0.737 0.140 8.536 1.00 91.19 101 ALA A C 1
ATOM 764 O O . ALA A 1 101 ? -1.763 0.720 8.897 1.00 91.19 101 ALA A O 1
ATOM 765 N N . GLY A 1 102 ? 0.444 0.418 9.084 1.00 88.75 102 GLY A N 1
ATOM 766 C CA . GLY A 1 102 ? 0.633 1.355 10.193 1.00 88.75 102 GLY A CA 1
ATOM 767 C C . GLY A 1 102 ? 0.289 0.756 11.556 1.00 88.75 102 GLY A C 1
ATOM 768 O O . GLY A 1 102 ? 0.053 -0.441 11.706 1.00 88.75 102 GLY A O 1
ATOM 769 N N . SER A 1 103 ? 0.247 1.611 12.577 1.00 84.00 103 SER A N 1
ATOM 770 C CA . SER A 1 103 ? -0.043 1.180 13.948 1.00 84.00 103 SER A CA 1
ATOM 771 C C . SER A 1 103 ? -1.453 0.602 14.109 1.00 84.00 103 SER A C 1
ATOM 773 O O . SER A 1 103 ? -2.436 1.165 13.627 1.00 84.00 103 SER A O 1
ATOM 775 N N . MET A 1 104 ? -1.576 -0.481 14.878 1.00 73.56 104 MET A N 1
ATOM 776 C CA . MET A 1 104 ? -2.872 -1.037 15.284 1.00 73.56 104 MET A CA 1
ATOM 777 C C . MET A 1 104 ? -3.684 -0.062 16.159 1.00 73.56 104 MET A C 1
ATOM 779 O O . MET A 1 104 ? -4.911 -0.117 16.174 1.00 73.56 104 MET A O 1
ATOM 783 N N . ARG A 1 105 ? -3.018 0.850 16.884 1.00 76.62 105 ARG A N 1
ATOM 784 C CA . ARG A 1 105 ? -3.676 1.834 17.755 1.00 76.62 105 ARG A CA 1
ATOM 785 C C . ARG A 1 105 ? -3.947 3.129 16.992 1.00 76.62 105 ARG A C 1
ATOM 787 O O . ARG A 1 105 ? -3.026 3.748 16.463 1.00 76.62 105 ARG A O 1
ATOM 794 N N . LEU A 1 106 ? -5.201 3.577 17.000 1.00 81.94 106 LEU A N 1
ATOM 795 C CA . LEU A 1 106 ? -5.570 4.888 16.470 1.00 81.94 106 LEU A CA 1
ATOM 796 C C . LEU A 1 106 ? -5.133 6.005 17.427 1.00 81.94 106 LEU A C 1
ATOM 798 O O . LEU A 1 106 ? -5.278 5.895 18.645 1.00 81.94 106 LEU A O 1
ATOM 802 N N . LYS A 1 107 ? -4.611 7.105 16.873 1.00 83.88 107 LYS A N 1
ATOM 803 C CA . LYS A 1 107 ? -4.282 8.308 17.652 1.00 83.88 107 LYS A CA 1
ATOM 804 C C . LYS A 1 107 ? -5.571 8.980 18.125 1.00 83.88 107 LYS A C 1
ATOM 806 O O . LYS A 1 107 ? -6.542 9.041 17.374 1.00 83.88 107 LYS A O 1
ATOM 811 N N . LYS A 1 108 ? -5.554 9.573 19.324 1.00 83.12 108 LYS A N 1
ATOM 812 C CA . LYS A 1 108 ? -6.703 10.327 19.864 1.00 83.12 108 LYS A CA 1
ATOM 813 C C . LYS A 1 108 ? -7.176 11.425 18.905 1.00 83.12 108 LYS A C 1
ATOM 815 O O . LYS A 1 108 ? -8.375 11.590 18.719 1.00 83.12 108 LYS A O 1
ATOM 820 N N . SER A 1 109 ? -6.239 12.106 18.243 1.00 83.88 109 SER A N 1
ATOM 821 C CA . SER A 1 109 ? -6.551 13.104 17.216 1.00 83.88 109 SER A CA 1
ATOM 822 C C . SER A 1 109 ? -7.305 12.510 16.027 1.00 83.88 109 SER A C 1
ATOM 824 O O . SER A 1 109 ? -8.243 13.122 15.546 1.00 83.88 109 SER A O 1
ATOM 826 N N . THR A 1 110 ? -6.967 11.300 15.575 1.00 82.31 110 THR A N 1
ATOM 827 C CA . THR A 1 110 ? -7.706 10.616 14.502 1.00 82.31 110 THR A CA 1
ATOM 828 C C . THR A 1 110 ? -9.133 10.279 14.930 1.00 82.31 110 THR A C 1
ATOM 830 O O . THR A 1 110 ? -10.052 10.454 14.141 1.00 82.31 110 THR A O 1
ATOM 833 N N . ILE A 1 111 ? -9.327 9.841 16.177 1.00 82.50 111 ILE A N 1
ATOM 834 C CA . ILE A 1 111 ? -10.658 9.522 16.717 1.00 82.50 111 ILE A CA 1
ATOM 835 C C . ILE A 1 111 ? -11.549 10.767 16.745 1.00 82.50 111 ILE A C 1
ATOM 837 O O . ILE A 1 111 ? -12.698 10.702 16.319 1.00 82.50 111 ILE A O 1
ATOM 841 N N . GLN A 1 112 ? -10.994 11.894 17.194 1.00 82.62 112 GLN A N 1
ATOM 842 C CA . GLN A 1 112 ? -11.691 13.179 17.241 1.00 82.62 112 GLN A CA 1
ATOM 843 C C . GLN A 1 112 ? -11.976 13.728 15.837 1.00 82.62 112 GLN A C 1
ATOM 845 O O . GLN A 1 112 ? -13.100 14.121 15.558 1.00 82.62 112 GLN A O 1
ATOM 850 N N . ASN A 1 113 ? -10.989 13.693 14.937 1.00 81.88 113 ASN A N 1
ATOM 851 C CA . ASN A 1 113 ? -11.107 14.255 13.588 1.00 81.88 113 ASN A CA 1
ATOM 852 C C . ASN A 1 113 ? -12.154 13.557 12.712 1.00 81.88 113 ASN A C 1
ATOM 854 O O . ASN A 1 113 ? -12.649 14.174 11.780 1.00 81.88 113 ASN A O 1
ATOM 858 N N . PHE A 1 114 ? -12.433 12.276 12.966 1.00 80.81 114 PHE A N 1
ATOM 859 C CA . PHE A 1 114 ? -13.424 11.496 12.216 1.00 80.81 114 PHE A CA 1
ATOM 860 C C . PHE A 1 114 ? -14.682 11.182 13.035 1.00 80.81 114 PHE A C 1
ATOM 862 O O . PHE A 1 114 ? -15.497 10.373 12.597 1.00 80.81 114 PHE A O 1
ATOM 869 N N . ASN A 1 115 ? -14.816 11.775 14.226 1.00 78.75 115 ASN A N 1
ATOM 870 C CA . ASN A 1 115 ? -15.906 11.548 15.174 1.00 78.75 115 ASN A CA 1
ATOM 871 C C . ASN A 1 115 ? -16.311 10.062 15.312 1.00 78.75 115 ASN A C 1
ATOM 873 O O . ASN A 1 115 ? -17.462 9.684 15.126 1.00 78.75 115 ASN A O 1
ATOM 877 N N . ILE A 1 116 ? -15.337 9.182 15.573 1.00 75.38 116 ILE A N 1
ATOM 878 C CA . ILE A 1 116 ? -15.558 7.719 15.567 1.00 75.38 116 ILE A CA 1
ATOM 879 C C . ILE A 1 116 ? -16.452 7.267 16.736 1.00 75.38 116 ILE A C 1
ATOM 881 O O . ILE A 1 116 ? -17.083 6.217 16.659 1.00 75.38 116 ILE A O 1
ATOM 885 N N . THR A 1 117 ? -16.462 8.024 17.834 1.00 66.81 117 THR A N 1
ATOM 886 C CA . THR A 1 117 ? -17.091 7.647 19.110 1.00 66.81 117 THR A CA 1
ATOM 887 C C . THR A 1 117 ? -18.607 7.767 19.146 1.00 66.81 117 THR A C 1
ATOM 889 O O . THR A 1 117 ? -19.199 7.223 20.073 1.00 66.81 117 THR A O 1
ATOM 892 N N . ASP A 1 118 ? -19.217 8.454 18.185 1.00 63.94 118 ASP A N 1
ATOM 893 C CA . ASP A 1 118 ? -20.653 8.703 18.192 1.00 63.94 118 ASP A CA 1
ATOM 894 C C . ASP A 1 118 ? -21.308 8.104 16.932 1.00 63.94 118 ASP A C 1
ATOM 896 O O . ASP A 1 118 ? -21.267 8.723 15.863 1.00 63.94 118 ASP A O 1
ATOM 900 N N . PRO A 1 119 ? -21.834 6.865 17.014 1.00 53.47 119 PRO A N 1
ATOM 901 C CA . PRO A 1 119 ? -22.458 6.184 15.882 1.00 53.47 119 PRO A CA 1
ATOM 902 C C . PRO A 1 119 ? -23.777 6.835 15.442 1.00 53.47 119 PRO A C 1
ATOM 904 O O . PRO A 1 119 ? -24.157 6.638 14.290 1.00 53.47 119 PRO A O 1
ATOM 907 N N . ASP A 1 120 ? -24.407 7.623 16.322 1.00 51.16 120 ASP A N 1
ATOM 908 C CA . ASP A 1 120 ? -25.677 8.323 16.095 1.00 51.16 120 ASP A CA 1
ATOM 909 C C . ASP A 1 120 ? -25.478 9.830 15.876 1.00 51.16 120 ASP A C 1
ATOM 911 O O . ASP A 1 120 ? -26.447 10.562 15.683 1.00 51.16 120 ASP A O 1
ATOM 915 N N . SER A 1 121 ? -24.226 10.306 15.861 1.00 52.66 121 SER A N 1
ATOM 916 C CA . SER A 1 121 ? -23.919 11.622 15.310 1.00 52.66 121 SER A CA 1
ATOM 917 C C . SER A 1 121 ? -24.174 11.593 13.807 1.00 52.66 121 SER A C 1
ATOM 919 O O . SER A 1 121 ? -23.293 11.320 12.981 1.00 52.66 121 SER A O 1
ATOM 921 N N . GLU A 1 122 ? -25.420 11.881 13.448 1.00 51.53 122 GLU A N 1
ATOM 922 C CA . GLU A 1 122 ? -25.706 12.621 12.237 1.00 51.53 122 GLU A CA 1
ATOM 923 C C . GLU A 1 122 ? -24.749 13.810 12.275 1.00 51.53 122 GLU A C 1
ATOM 925 O O . GLU A 1 122 ? -24.816 14.675 13.148 1.00 51.53 122 GLU A O 1
ATOM 930 N N . ASP A 1 123 ? -23.735 13.768 11.415 1.00 50.62 123 ASP A N 1
ATOM 931 C CA . ASP A 1 123 ? -22.886 14.917 11.156 1.00 50.62 123 ASP A CA 1
ATOM 932 C C . ASP A 1 123 ? -23.806 15.904 10.420 1.00 50.62 123 ASP A C 1
ATOM 934 O O . ASP A 1 123 ? -23.717 16.054 9.207 1.00 50.62 123 ASP A O 1
ATOM 938 N N . GLU A 1 124 ? -24.752 16.518 11.147 1.00 45.56 124 GLU A N 1
ATOM 939 C CA . GLU A 1 124 ? -25.580 17.656 10.734 1.00 45.56 124 GLU A CA 1
ATOM 940 C C . GLU A 1 124 ? -24.702 18.915 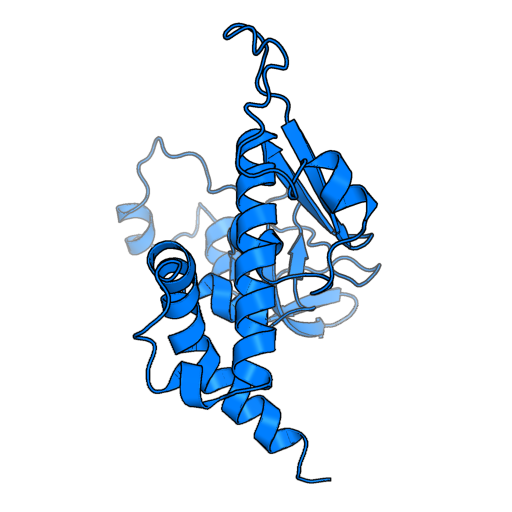10.615 1.00 45.56 124 GLU A C 1
ATOM 942 O O . GLU A 1 124 ? -25.083 20.030 10.961 1.00 45.56 124 GLU A O 1
ATOM 947 N N . GLY A 1 125 ? -23.462 18.761 10.161 1.00 44.47 125 GLY A N 1
ATOM 948 C CA . GLY A 1 125 ? -22.744 19.869 9.578 1.00 44.47 125 GLY A CA 1
ATOM 949 C C . GLY A 1 125 ? -23.280 20.019 8.173 1.00 44.47 125 GLY A C 1
ATOM 950 O O . GLY A 1 125 ? -22.705 19.381 7.298 1.00 44.47 125 GLY A O 1
ATOM 951 N N . ASP A 1 126 ? -24.372 20.784 8.014 1.00 43.06 126 ASP A N 1
ATOM 952 C CA . ASP A 1 126 ? -24.931 21.318 6.760 1.00 43.06 126 ASP A CA 1
ATOM 953 C C . ASP A 1 126 ? 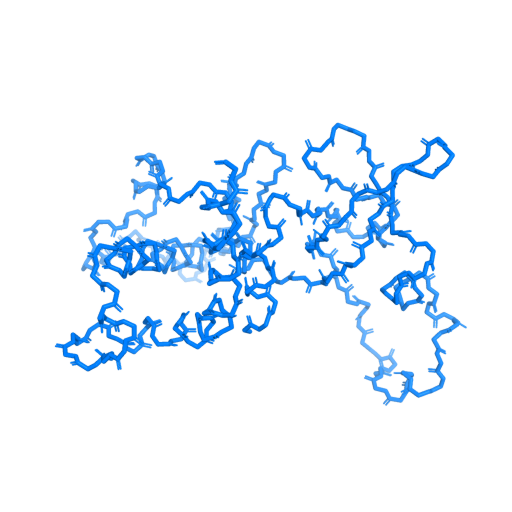-24.136 20.847 5.537 1.00 43.06 126 ASP A C 1
ATOM 955 O O . ASP A 1 126 ? -23.247 21.546 5.034 1.00 43.06 126 ASP A O 1
ATOM 959 N N . VAL A 1 127 ? -24.380 19.606 5.105 1.00 49.34 127 VAL A N 1
ATOM 960 C CA . VAL A 1 127 ? -23.785 19.115 3.870 1.00 49.34 127 VAL A CA 1
ATOM 961 C C . VAL A 1 127 ? -24.631 19.752 2.793 1.00 49.34 127 VAL A C 1
ATOM 963 O O . VAL A 1 127 ? -25.622 19.184 2.347 1.00 49.34 127 VAL A O 1
ATOM 966 N N . ASP A 1 128 ? -24.271 20.984 2.448 1.00 44.12 128 ASP A N 1
ATOM 967 C CA . ASP A 1 128 ? -24.660 21.601 1.194 1.00 44.12 128 ASP A CA 1
ATOM 968 C C . ASP A 1 128 ? -24.365 20.534 0.129 1.00 44.12 128 ASP A C 1
ATOM 970 O O . ASP A 1 128 ? -23.202 20.184 -0.094 1.00 44.12 128 ASP A O 1
ATOM 974 N N . GLU A 1 129 ? -25.400 19.921 -0.454 1.00 50.81 129 GLU A N 1
ATOM 975 C CA . GLU A 1 129 ? -25.233 18.851 -1.452 1.00 50.81 129 GLU A CA 1
ATOM 976 C C . GLU A 1 129 ? -24.442 19.353 -2.683 1.00 50.81 129 GLU A C 1
ATOM 978 O O . GLU A 1 129 ? -23.920 18.552 -3.458 1.00 50.81 129 GLU A O 1
ATOM 983 N N . ASP A 1 130 ? -24.275 20.678 -2.799 1.00 49.34 130 ASP A N 1
ATOM 984 C CA . ASP A 1 130 ? -23.468 21.397 -3.787 1.00 49.34 130 ASP A CA 1
ATOM 985 C C . ASP A 1 130 ? -22.005 21.676 -3.361 1.00 49.34 130 ASP A C 1
ATOM 987 O O . ASP A 1 130 ? -21.214 22.201 -4.155 1.00 49.34 130 ASP A O 1
ATOM 991 N N . ALA A 1 131 ? -21.584 21.327 -2.138 1.00 53.12 131 ALA A N 1
ATOM 992 C CA . ALA A 1 131 ? -20.198 21.499 -1.707 1.00 53.12 131 ALA A CA 1
ATOM 993 C C . ALA A 1 131 ? -19.307 20.369 -2.266 1.00 53.12 131 ALA A C 1
ATOM 995 O O . ALA A 1 131 ? -19.585 19.186 -2.050 1.00 53.12 131 ALA A O 1
ATOM 996 N N . PRO A 1 132 ? -18.187 20.685 -2.950 1.00 56.00 132 PRO A N 1
ATOM 997 C CA . PRO A 1 132 ? -17.310 19.664 -3.511 1.00 56.00 132 PRO A CA 1
ATOM 998 C C . PRO A 1 132 ? -16.811 18.730 -2.407 1.00 56.00 132 PRO A C 1
ATOM 1000 O O . PRO A 1 132 ? -16.282 19.185 -1.389 1.00 56.00 132 PRO A O 1
ATOM 1003 N N . SER A 1 133 ? -16.964 17.418 -2.626 1.00 62.81 133 SER A N 1
ATOM 1004 C CA . SER A 1 133 ? -16.546 16.373 -1.690 1.00 62.81 133 SER A CA 1
ATOM 1005 C C . SER A 1 133 ? -15.132 16.651 -1.178 1.00 62.81 133 SER A C 1
ATOM 1007 O O . SER A 1 133 ? -14.165 16.641 -1.945 1.00 62.81 133 SER A O 1
ATOM 1009 N N . ARG A 1 134 ? -14.999 16.933 0.121 1.00 81.19 134 ARG A N 1
ATOM 1010 C CA . ARG A 1 134 ? -13.716 17.324 0.705 1.00 81.19 134 ARG A CA 1
ATOM 1011 C C . ARG A 1 134 ? -12.777 16.120 0.758 1.00 81.19 134 ARG A C 1
ATOM 1013 O O . ARG A 1 134 ? -12.897 15.261 1.633 1.00 81.19 134 ARG A O 1
ATOM 1020 N N . ASP A 1 135 ? -11.821 16.087 -0.162 1.00 86.00 135 ASP A N 1
ATOM 1021 C CA . ASP A 1 135 ? -10.707 15.142 -0.132 1.00 86.00 135 ASP A CA 1
ATOM 1022 C C . ASP A 1 135 ? -9.856 15.347 1.125 1.00 86.00 135 ASP A C 1
ATOM 1024 O O . ASP A 1 135 ? -9.428 16.458 1.454 1.00 86.00 135 ASP A O 1
ATOM 1028 N N . VAL A 1 136 ? -9.552 14.246 1.806 1.00 88.75 136 VAL A N 1
ATOM 1029 C CA . VAL A 1 136 ? -8.672 14.210 2.973 1.00 88.75 136 VAL A CA 1
ATOM 1030 C C . VAL A 1 136 ? -7.532 13.227 2.754 1.00 88.75 136 VAL A C 1
ATOM 1032 O O . VAL A 1 136 ? -7.681 12.192 2.107 1.00 88.75 136 VAL A O 1
ATOM 1035 N N . VAL A 1 137 ? -6.367 13.545 3.320 1.00 90.62 137 VAL A N 1
ATOM 1036 C CA . VAL A 1 137 ? -5.207 12.648 3.328 1.00 90.62 137 VAL A CA 1
ATOM 1037 C C . VAL A 1 137 ? -5.005 12.134 4.745 1.00 90.62 137 VAL A C 1
ATOM 1039 O O . VAL A 1 137 ? -4.676 12.899 5.650 1.00 90.62 137 VAL A O 1
ATOM 1042 N N . HIS A 1 138 ? -5.190 10.832 4.939 1.00 90.12 138 HIS A N 1
ATOM 1043 C CA . HIS A 1 138 ? -4.930 10.163 6.204 1.00 90.12 138 HIS A CA 1
ATOM 1044 C C . HIS A 1 138 ? -3.493 9.616 6.229 1.00 90.12 138 HIS A C 1
ATOM 1046 O O . HIS A 1 138 ? -3.171 8.712 5.449 1.00 90.12 138 HIS A O 1
ATOM 1052 N N . PRO A 1 139 ? -2.606 10.143 7.093 1.00 91.88 139 PRO A N 1
ATOM 1053 C CA . PRO A 1 139 ? -1.246 9.637 7.216 1.00 91.88 139 PRO A CA 1
ATOM 1054 C C . PRO A 1 139 ? -1.251 8.279 7.923 1.00 91.88 139 PRO A C 1
ATOM 1056 O O . PRO A 1 139 ? -1.739 8.161 9.046 1.00 91.88 139 PRO A O 1
ATOM 1059 N N . ILE A 1 140 ? -0.672 7.270 7.274 1.00 91.00 140 ILE A N 1
ATOM 1060 C CA . ILE A 1 140 ? -0.476 5.935 7.852 1.00 91.00 140 ILE A CA 1
ATOM 1061 C C . ILE A 1 140 ? 0.846 5.908 8.624 1.00 91.00 140 ILE A C 1
ATOM 1063 O O . ILE A 1 140 ? 0.886 5.479 9.773 1.00 91.00 140 ILE A O 1
ATOM 1067 N N . GLU A 1 141 ? 1.900 6.446 8.010 1.00 88.88 141 GLU A N 1
ATOM 1068 C CA . GLU A 1 141 ? 3.224 6.683 8.593 1.00 88.88 141 GLU A CA 1
ATOM 1069 C C . GLU A 1 141 ? 3.766 8.032 8.086 1.00 88.88 141 GLU A C 1
ATOM 1071 O O . GLU A 1 141 ? 3.133 8.710 7.277 1.00 88.88 141 GLU A O 1
ATOM 1076 N N . HIS A 1 142 ? 4.959 8.439 8.525 1.00 87.94 142 HIS A N 1
ATOM 1077 C CA . HIS A 1 142 ? 5.570 9.707 8.095 1.00 87.94 142 HIS A CA 1
ATOM 1078 C C . HIS A 1 142 ? 5.867 9.781 6.582 1.00 87.94 142 HIS A C 1
ATOM 1080 O O . HIS A 1 142 ? 5.964 10.874 6.027 1.00 87.94 142 HIS A O 1
ATOM 1086 N N . TRP A 1 143 ? 6.008 8.635 5.910 1.00 87.06 143 TRP A N 1
ATOM 1087 C CA . TRP A 1 143 ? 6.381 8.538 4.494 1.00 87.06 143 TRP A CA 1
ATOM 1088 C C . TRP A 1 143 ? 5.234 8.071 3.579 1.00 87.06 143 TRP A C 1
ATOM 1090 O O . TRP A 1 143 ? 5.375 8.125 2.354 1.00 87.06 143 TRP A O 1
ATOM 1100 N N . ILE A 1 144 ? 4.100 7.640 4.148 1.00 91.00 144 ILE A N 1
ATOM 1101 C CA . ILE A 1 144 ? 2.941 7.120 3.410 1.00 91.00 144 ILE A CA 1
ATOM 1102 C C . ILE A 1 144 ? 1.624 7.627 4.005 1.00 91.00 144 ILE A C 1
ATOM 1104 O O . ILE A 1 144 ? 1.380 7.556 5.209 1.00 91.00 144 ILE A O 1
ATOM 1108 N N . GLY A 1 145 ? 0.740 8.103 3.133 1.00 91.44 145 GLY A N 1
ATOM 1109 C CA . GLY A 1 145 ? -0.618 8.504 3.478 1.00 91.44 145 GLY A CA 1
ATOM 1110 C C . GLY A 1 145 ? -1.575 8.180 2.343 1.00 91.44 145 GLY A C 1
ATOM 1111 O O . GLY A 1 145 ? -1.151 8.098 1.193 1.00 91.44 145 GLY A O 1
ATOM 1112 N N . VAL A 1 146 ? -2.846 7.990 2.682 1.00 91.06 146 VAL A N 1
ATOM 1113 C CA . VAL A 1 146 ? -3.907 7.613 1.744 1.00 91.06 146 VAL A CA 1
ATOM 1114 C C . VAL A 1 146 ? -4.875 8.772 1.570 1.00 91.06 146 VAL A C 1
ATOM 1116 O O . VAL A 1 146 ? -5.321 9.358 2.555 1.00 91.06 146 VAL A O 1
ATOM 1119 N N . ARG A 1 147 ? -5.199 9.096 0.316 1.00 90.25 147 ARG A N 1
ATOM 1120 C CA . ARG A 1 147 ? -6.216 10.087 -0.043 1.00 90.25 147 ARG A CA 1
ATOM 1121 C C . ARG A 1 147 ? -7.556 9.393 -0.276 1.00 90.25 147 ARG A C 1
ATOM 1123 O O . ARG A 1 147 ? -7.588 8.376 -0.960 1.00 90.25 147 ARG A O 1
ATOM 1130 N N . ALA A 1 148 ? -8.626 9.952 0.272 1.00 87.12 148 ALA A N 1
ATOM 1131 C CA . ALA A 1 148 ? -10.002 9.582 -0.049 1.00 87.12 148 ALA A CA 1
ATOM 1132 C C . ALA A 1 148 ? -10.940 10.753 0.273 1.00 87.12 148 ALA A C 1
ATOM 1134 O O . ALA A 1 148 ? -10.517 11.734 0.892 1.00 87.12 148 ALA A O 1
ATOM 1135 N N . THR A 1 149 ? -12.215 10.622 -0.082 1.00 86.19 149 THR A N 1
ATOM 1136 C CA . THR A 1 149 ? -13.259 11.523 0.414 1.00 86.19 149 THR A CA 1
ATOM 1137 C C . THR A 1 149 ? -1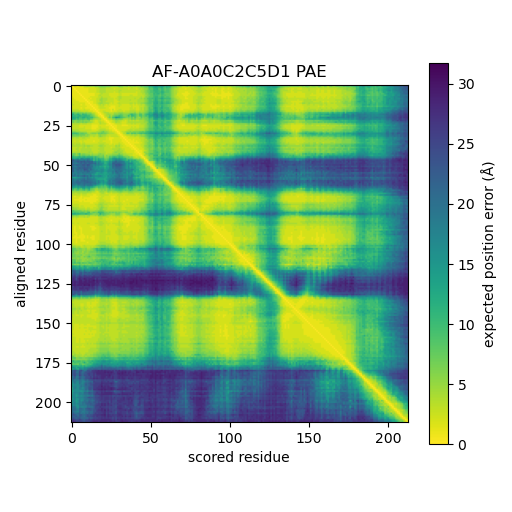3.362 11.410 1.940 1.00 86.19 149 THR A C 1
ATOM 1139 O O . THR A 1 149 ? -13.043 10.370 2.530 1.00 86.19 149 THR A O 1
ATOM 1142 N N . TYR A 1 150 ? -13.792 12.479 2.613 1.00 85.31 150 TYR A N 1
ATOM 1143 C CA . TYR A 1 150 ? -13.965 12.455 4.068 1.00 85.31 150 TYR A CA 1
ATOM 1144 C C . TYR A 1 150 ? -14.916 11.341 4.536 1.00 85.31 150 TYR A C 1
ATOM 1146 O O . TYR A 1 150 ? -14.599 10.635 5.495 1.00 85.31 150 TYR A O 1
ATOM 1154 N N . SER A 1 151 ? -16.036 11.137 3.836 1.00 80.50 151 SER A N 1
ATOM 1155 C CA . SER A 1 151 ? -17.029 10.105 4.154 1.00 80.50 151 SER A CA 1
ATOM 1156 C C . SER A 1 151 ? -16.456 8.689 4.030 1.00 80.50 151 SER A C 1
ATOM 1158 O O . SER A 1 151 ? -16.614 7.881 4.950 1.00 80.50 151 SER A O 1
ATOM 1160 N N . ASP A 1 152 ? -15.725 8.394 2.951 1.00 83.25 152 ASP A N 1
ATOM 1161 C CA . ASP A 1 152 ? -15.077 7.092 2.767 1.00 83.25 152 ASP A CA 1
ATOM 1162 C C . ASP A 1 152 ? -13.968 6.873 3.792 1.00 83.25 152 ASP A C 1
ATOM 1164 O O . ASP A 1 152 ? -13.853 5.791 4.369 1.00 83.25 152 ASP A O 1
ATOM 1168 N N . MET A 1 153 ? -13.169 7.906 4.074 1.00 84.69 153 MET A N 1
ATOM 1169 C CA . MET A 1 153 ? -12.120 7.817 5.083 1.00 84.69 153 MET A CA 1
ATOM 1170 C C . MET A 1 153 ? -12.708 7.579 6.479 1.00 84.69 153 MET A C 1
ATOM 1172 O O . MET A 1 153 ? -12.221 6.702 7.190 1.00 84.69 153 MET A O 1
ATOM 1176 N N . LYS A 1 154 ? -13.785 8.280 6.862 1.00 85.00 154 LYS A N 1
ATOM 1177 C CA . LYS A 1 154 ? -14.501 8.057 8.132 1.00 85.00 154 LYS A CA 1
ATOM 1178 C C . LYS A 1 154 ? -14.916 6.588 8.265 1.00 85.00 154 LYS A C 1
ATOM 1180 O O . LYS A 1 154 ? -14.562 5.941 9.252 1.00 85.00 154 LYS A O 1
ATOM 1185 N N . ARG A 1 155 ? -15.563 6.030 7.234 1.00 81.81 155 ARG A N 1
ATOM 1186 C CA . ARG A 1 155 ? -15.976 4.615 7.188 1.00 81.81 155 ARG A CA 1
ATOM 1187 C C . ARG A 1 155 ? -14.789 3.652 7.260 1.00 81.81 155 ARG A C 1
ATOM 1189 O O . ARG A 1 155 ? -14.832 2.681 8.013 1.00 81.81 155 ARG A O 1
ATOM 1196 N N . LEU A 1 156 ? -13.705 3.919 6.529 1.00 84.94 156 LEU A N 1
ATOM 1197 C CA . LEU A 1 156 ? -12.496 3.086 6.551 1.00 84.94 156 LEU A CA 1
ATOM 1198 C C . LEU A 1 156 ? -11.828 3.070 7.927 1.00 84.94 156 LEU A C 1
ATOM 1200 O O . LEU A 1 156 ? -11.361 2.023 8.372 1.00 84.94 156 LEU A O 1
ATOM 1204 N N . ILE A 1 157 ? -11.791 4.209 8.615 1.00 87.06 157 ILE A N 1
ATOM 1205 C CA . ILE A 1 157 ? -11.213 4.310 9.954 1.00 87.06 157 ILE A CA 1
ATOM 1206 C C . ILE A 1 157 ? -12.106 3.616 10.996 1.00 87.06 157 ILE A C 1
ATOM 1208 O O . ILE A 1 157 ? -11.584 2.902 11.857 1.00 87.06 157 ILE A O 1
ATOM 1212 N N . GLN A 1 158 ? -13.433 3.742 10.895 1.00 84.25 158 GLN A N 1
ATOM 1213 C CA . GLN A 1 158 ? -14.380 2.973 11.714 1.00 84.25 158 GLN A CA 1
ATOM 1214 C C . GLN A 1 158 ? -14.204 1.462 11.499 1.00 84.25 158 GLN A C 1
ATOM 1216 O O . GLN A 1 158 ? -14.106 0.698 12.462 1.00 84.25 158 GLN A O 1
ATOM 1221 N N . LEU A 1 159 ? -14.089 1.023 10.242 1.00 84.19 159 LEU A N 1
ATOM 1222 C CA . LEU A 1 159 ? -13.842 -0.378 9.908 1.00 84.19 159 LEU A CA 1
ATOM 1223 C C . LEU A 1 159 ? -12.490 -0.853 10.449 1.00 84.19 159 LEU A C 1
ATOM 1225 O O . LEU A 1 159 ? -12.420 -1.922 11.052 1.00 84.19 159 LEU A O 1
ATOM 1229 N N . ARG A 1 160 ? -11.428 -0.049 10.314 1.00 87.38 160 ARG A N 1
ATOM 1230 C CA . ARG A 1 160 ? -10.114 -0.344 10.903 1.00 87.38 160 ARG A CA 1
ATOM 1231 C C . ARG A 1 160 ? -10.235 -0.566 12.408 1.00 87.38 160 ARG A C 1
ATOM 1233 O O . ARG A 1 160 ? -9.687 -1.537 12.917 1.00 87.38 160 ARG A O 1
ATOM 1240 N N . PHE A 1 161 ? -10.976 0.284 13.119 1.00 85.50 161 PHE A N 1
ATOM 1241 C CA . PHE A 1 161 ? -11.198 0.121 14.556 1.00 85.50 161 PHE A CA 1
ATOM 1242 C C . PHE A 1 161 ? -11.907 -1.201 14.889 1.00 85.50 161 PHE A C 1
ATOM 1244 O O . PHE A 1 161 ? -11.427 -1.945 15.747 1.00 85.50 161 PHE A O 1
ATOM 1251 N N . LYS A 1 162 ? -12.988 -1.542 14.168 1.00 83.31 162 LYS A N 1
ATOM 1252 C CA . LYS A 1 162 ? -13.701 -2.825 14.322 1.00 83.31 162 LYS A CA 1
ATOM 1253 C C . LYS A 1 162 ? -12.772 -4.022 14.075 1.00 83.31 162 LYS A C 1
ATOM 1255 O O . LYS A 1 162 ? -12.711 -4.930 14.902 1.00 83.31 162 LYS A O 1
ATOM 1260 N N . VAL A 1 163 ? -11.998 -3.995 12.986 1.00 83.12 163 VAL A N 1
ATOM 1261 C CA . VAL A 1 163 ? -11.035 -5.050 12.624 1.00 83.12 163 VAL A CA 1
ATOM 1262 C C . VAL A 1 163 ? -9.970 -5.227 13.710 1.00 83.12 163 VAL A C 1
ATOM 1264 O O . VAL A 1 163 ? -9.696 -6.352 14.122 1.00 83.12 163 VAL A O 1
ATOM 1267 N N . MET A 1 164 ? -9.399 -4.138 14.231 1.00 84.56 164 MET A N 1
ATOM 1268 C CA . MET A 1 164 ? -8.378 -4.218 15.284 1.00 84.56 164 MET A CA 1
ATOM 1269 C C . MET A 1 164 ? -8.946 -4.711 16.619 1.00 84.56 164 MET A C 1
ATOM 1271 O O . MET A 1 164 ? -8.313 -5.523 17.293 1.00 84.56 164 MET A O 1
ATOM 1275 N N . SER A 1 165 ? -10.158 -4.284 16.981 1.00 83.19 165 SER A N 1
ATOM 1276 C CA . SER A 1 165 ? -10.863 -4.786 18.167 1.00 83.19 165 SER A CA 1
ATOM 1277 C C . SER A 1 165 ? -11.147 -6.290 18.065 1.00 83.19 165 SER A C 1
ATOM 1279 O O . SER A 1 165 ? -10.937 -7.042 19.023 1.00 83.19 165 SER A O 1
ATOM 1281 N N . TYR A 1 166 ? -11.530 -6.756 16.871 1.00 81.12 166 TYR A N 1
ATOM 1282 C CA . TYR A 1 166 ? -11.700 -8.176 16.585 1.00 81.12 166 TYR A CA 1
ATOM 1283 C C . TYR A 1 166 ? -10.386 -8.953 16.739 1.00 81.12 166 TYR A C 1
ATOM 1285 O O . TYR A 1 166 ? -10.367 -9.975 17.422 1.00 81.12 166 TYR A O 1
ATOM 1293 N N . PHE A 1 167 ? -9.273 -8.462 16.178 1.00 80.75 167 PHE A N 1
ATOM 1294 C CA . PHE A 1 167 ? -7.965 -9.111 16.333 1.00 80.75 167 PHE A CA 1
ATOM 1295 C C . PHE A 1 167 ? -7.545 -9.230 17.798 1.00 80.75 167 PHE A C 1
ATOM 1297 O O . PHE A 1 167 ? -7.121 -10.303 18.221 1.00 80.75 167 PHE A O 1
ATOM 1304 N N . LEU A 1 168 ? -7.699 -8.168 18.590 1.00 82.00 168 LEU A N 1
ATOM 1305 C CA . LEU A 1 168 ? -7.394 -8.201 20.022 1.00 82.00 168 LEU A CA 1
ATOM 1306 C C . LEU A 1 168 ? -8.261 -9.223 20.766 1.00 82.00 168 LEU A C 1
ATOM 1308 O O . LEU A 1 168 ? -7.750 -9.995 21.579 1.00 82.00 168 LEU A O 1
ATOM 1312 N N . SER A 1 169 ? -9.553 -9.273 20.445 1.00 81.81 169 SER A N 1
ATOM 1313 C CA . SER A 1 169 ? -10.488 -10.239 21.025 1.00 81.81 169 SER A CA 1
ATOM 1314 C C . SER A 1 169 ? -10.126 -11.675 20.647 1.00 81.81 169 SER A C 1
ATOM 1316 O O . SER A 1 169 ? -10.109 -12.548 21.512 1.00 81.81 169 SER A O 1
ATOM 1318 N N . ALA A 1 170 ? -9.766 -11.919 19.385 1.00 79.62 170 ALA A N 1
ATOM 1319 C CA . ALA A 1 170 ? -9.346 -13.227 18.893 1.00 79.62 170 ALA A CA 1
ATOM 1320 C C . ALA A 1 170 ? -8.000 -13.678 19.485 1.00 79.62 170 ALA A C 1
ATOM 1322 O O . ALA A 1 170 ? -7.847 -14.853 19.802 1.00 79.62 170 ALA A O 1
ATOM 1323 N N . ILE A 1 171 ? -7.042 -12.764 19.684 1.00 80.38 171 ILE A N 1
ATOM 1324 C CA . ILE A 1 171 ? -5.773 -13.061 20.370 1.00 80.38 171 ILE A CA 1
ATOM 1325 C C . ILE A 1 171 ? -6.040 -13.448 21.829 1.00 80.38 171 ILE A C 1
ATOM 1327 O O . ILE A 1 171 ? -5.450 -14.398 22.336 1.00 80.38 171 ILE A O 1
ATOM 1331 N N . HIS A 1 172 ? -6.946 -12.736 22.502 1.00 82.25 172 HIS A N 1
ATOM 1332 C CA . HIS A 1 172 ? -7.290 -13.017 23.893 1.00 82.25 172 HIS A CA 1
ATOM 1333 C C . HIS A 1 172 ? -8.125 -14.301 24.056 1.00 82.25 172 HIS A C 1
ATOM 1335 O O . HIS A 1 172 ? -7.971 -15.026 25.039 1.00 82.25 172 HIS A O 1
ATOM 1341 N N . LYS A 1 173 ? -9.016 -14.592 23.102 1.00 83.19 173 LYS A N 1
ATOM 1342 C CA . LYS A 1 173 ? -9.916 -15.755 23.092 1.00 83.19 173 LYS A CA 1
ATOM 1343 C C . LYS A 1 173 ? -9.910 -16.411 21.702 1.00 83.19 173 LYS A C 1
ATOM 1345 O O . LYS A 1 173 ? -10.820 -16.169 20.904 1.00 83.19 173 LYS A O 1
ATOM 1350 N N . PRO A 1 174 ? -8.939 -17.291 21.409 1.00 76.75 174 PRO A N 1
ATOM 1351 C CA . PRO A 1 174 ? -8.777 -17.881 20.076 1.00 76.75 174 PRO A CA 1
ATOM 1352 C C . PRO A 1 174 ? -9.970 -18.737 19.629 1.00 76.75 174 PRO A C 1
ATOM 1354 O O . PRO A 1 174 ? -10.217 -18.877 18.434 1.00 76.75 174 PRO A O 1
ATOM 1357 N N . GLN A 1 175 ? -10.773 -19.243 20.565 1.00 76.25 175 GLN A N 1
ATOM 1358 C CA . GLN A 1 175 ? -12.039 -19.941 20.317 1.00 76.25 175 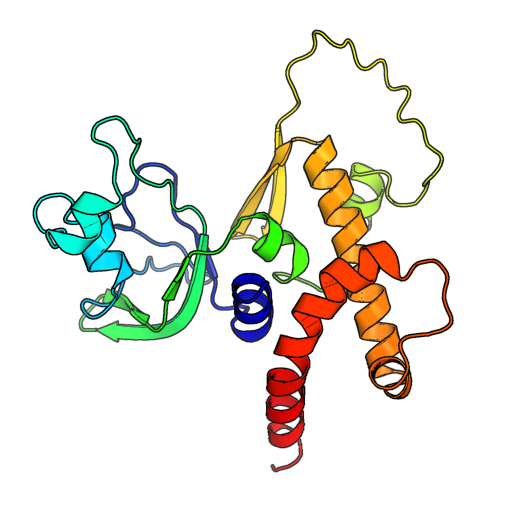GLN A CA 1
ATOM 1359 C C . GLN A 1 175 ? -13.056 -19.134 19.484 1.00 76.25 175 GLN A C 1
ATOM 1361 O O . GLN A 1 175 ? -13.868 -19.740 18.784 1.00 76.25 175 GLN A O 1
ATOM 1366 N N . ILE A 1 176 ? -12.970 -17.796 19.466 1.00 69.06 176 ILE A N 1
ATOM 1367 C CA . ILE A 1 176 ? -13.786 -16.929 18.590 1.00 69.06 176 ILE A CA 1
ATOM 1368 C C . ILE A 1 176 ? -13.529 -17.242 17.102 1.00 69.06 176 ILE A C 1
ATOM 1370 O O . ILE A 1 176 ? -14.429 -17.141 16.273 1.00 69.06 176 ILE A O 1
ATOM 1374 N N . LEU A 1 177 ? -12.319 -17.692 16.751 1.00 65.31 177 LEU A N 1
ATOM 1375 C CA . LEU A 1 177 ? -11.948 -18.057 15.378 1.00 65.31 177 LEU A CA 1
ATOM 1376 C C . LEU A 1 177 ? -12.517 -19.412 14.931 1.00 65.31 177 LEU A C 1
ATOM 1378 O O . LEU A 1 177 ? -12.514 -19.707 13.730 1.00 65.31 177 LEU A O 1
ATOM 1382 N N . ALA A 1 178 ? -12.919 -20.257 15.883 1.00 63.78 178 ALA A N 1
ATOM 1383 C CA . ALA A 1 178 ? -13.476 -21.585 15.638 1.00 63.78 178 ALA A CA 1
ATOM 1384 C C . ALA A 1 178 ? -15.008 -21.568 15.586 1.00 63.78 178 ALA A C 1
ATOM 1386 O O . ALA A 1 178 ? -15.593 -22.384 14.880 1.00 63.78 178 ALA A O 1
ATOM 1387 N N . ASN A 1 179 ? -15.646 -20.635 16.297 1.00 61.75 179 ASN A N 1
ATOM 1388 C CA . ASN A 1 179 ? -17.097 -20.506 16.334 1.00 61.75 179 ASN A CA 1
ATOM 1389 C C . ASN A 1 179 ? -17.499 -19.023 16.214 1.00 61.75 179 ASN A C 1
ATOM 1391 O O . ASN A 1 179 ? -17.681 -18.353 17.229 1.00 61.75 179 ASN A O 1
ATOM 1395 N N . PRO A 1 180 ? -17.631 -18.486 14.985 1.00 58.81 180 PRO A N 1
ATOM 1396 C CA . PRO A 1 180 ? -17.962 -17.075 14.766 1.00 58.81 180 PRO A CA 1
ATOM 1397 C C . PRO A 1 180 ? -19.415 -16.711 15.133 1.00 58.81 180 PRO A C 1
ATOM 1399 O O . PRO A 1 180 ? -19.820 -15.564 14.973 1.00 58.81 180 PRO A O 1
ATOM 1402 N N . MET A 1 181 ? -20.222 -17.660 15.619 1.00 50.19 181 MET A N 1
ATOM 1403 C CA . MET A 1 181 ? -21.622 -17.421 15.959 1.00 50.19 181 MET A CA 1
ATOM 1404 C C . MET A 1 181 ? -21.779 -17.021 17.427 1.00 50.19 181 MET A C 1
ATOM 1406 O O . MET A 1 181 ? -21.709 -17.897 18.291 1.00 50.19 181 MET A O 1
ATOM 1410 N N . LYS A 1 182 ? -22.019 -15.721 17.681 1.00 49.53 182 LYS A N 1
ATOM 1411 C CA . LYS A 1 182 ? -22.940 -15.205 18.727 1.00 49.53 182 LYS A CA 1
ATOM 1412 C C . LYS A 1 182 ? -23.000 -13.677 18.907 1.00 49.53 182 LYS A C 1
ATOM 1414 O O . LYS A 1 182 ? -23.756 -13.243 19.766 1.00 49.53 182 LYS A O 1
ATOM 1419 N N . GLU A 1 183 ? -22.269 -12.863 18.147 1.00 48.97 183 GLU A N 1
ATOM 1420 C CA . GLU A 1 183 ? -22.367 -11.397 18.279 1.00 48.97 183 GLU A CA 1
ATOM 1421 C C . GLU A 1 183 ? -23.023 -10.762 17.046 1.00 48.97 183 GLU A C 1
ATOM 1423 O O . GLU A 1 183 ? -22.607 -10.993 15.917 1.00 48.97 183 GLU A O 1
ATOM 1428 N N . ASP A 1 184 ? -24.044 -9.932 17.255 1.00 46.91 184 ASP A N 1
ATOM 1429 C CA . ASP A 1 184 ? -24.872 -9.315 16.204 1.00 46.91 184 ASP A CA 1
ATOM 1430 C C . ASP A 1 184 ? -24.136 -8.260 15.340 1.00 46.91 184 ASP A C 1
ATOM 1432 O O . ASP A 1 184 ? -24.703 -7.693 14.413 1.00 46.91 184 ASP A O 1
ATOM 1436 N N . ASN A 1 185 ? -22.838 -8.036 15.578 1.00 47.53 185 ASN A N 1
ATOM 1437 C CA . ASN A 1 185 ? -21.976 -7.109 14.822 1.00 47.53 185 ASN A CA 1
ATOM 1438 C C . ASN A 1 185 ? -21.157 -7.795 13.706 1.00 47.53 185 ASN A C 1
ATOM 1440 O O . ASN A 1 185 ? -20.209 -7.224 13.161 1.00 47.53 185 ASN A O 1
ATOM 1444 N N . VAL A 1 186 ? -21.474 -9.055 13.407 1.00 46.47 186 VAL A N 1
ATOM 1445 C CA . VAL A 1 186 ? -20.613 -9.971 12.653 1.00 46.47 186 VAL A CA 1
ATOM 1446 C C . VAL A 1 186 ? -20.728 -9.820 11.133 1.00 46.47 186 VAL A C 1
ATOM 1448 O O . VAL A 1 186 ? -19.792 -10.208 10.455 1.00 46.47 186 VAL A O 1
ATOM 1451 N N . SER A 1 187 ? -21.757 -9.193 10.556 1.00 46.22 187 SER A N 1
ATOM 1452 C CA . SER A 1 187 ? -21.856 -8.989 9.092 1.00 46.22 187 SER A CA 1
ATOM 1453 C C . SER A 1 187 ? -20.766 -8.060 8.527 1.00 46.22 187 SER A C 1
ATOM 1455 O O . SER A 1 187 ? -20.103 -8.412 7.549 1.00 46.22 187 SER A O 1
ATOM 1457 N N . ASP A 1 188 ? -20.496 -6.928 9.183 1.00 48.09 188 ASP A N 1
ATOM 1458 C CA . ASP A 1 188 ? -19.416 -6.002 8.793 1.00 48.09 188 ASP A CA 1
ATOM 1459 C C . ASP A 1 188 ? -18.028 -6.610 9.023 1.00 48.09 188 ASP A C 1
ATOM 1461 O O . ASP A 1 188 ? -17.094 -6.411 8.241 1.00 48.09 188 ASP A O 1
ATOM 1465 N N . VAL A 1 189 ? -17.887 -7.372 10.111 1.00 48.50 189 VAL A N 1
ATOM 1466 C CA . VAL A 1 189 ? -16.631 -8.035 10.456 1.00 48.50 189 VAL A CA 1
ATOM 1467 C C . VAL A 1 189 ? -16.411 -9.257 9.574 1.00 48.50 189 VAL A C 1
ATOM 1469 O O . VAL A 1 189 ? -15.267 -9.481 9.226 1.00 48.50 189 VAL A O 1
ATOM 1472 N N . LEU A 1 190 ? -17.447 -9.985 9.129 1.00 44.34 190 LEU A N 1
ATOM 1473 C CA . LEU A 1 190 ? -17.389 -11.120 8.186 1.00 44.34 190 LEU A CA 1
ATOM 1474 C C . LEU A 1 190 ? -16.763 -10.721 6.852 1.00 44.34 190 LEU A C 1
ATOM 1476 O O . LEU A 1 190 ? -15.933 -11.464 6.335 1.00 44.34 190 LEU A O 1
ATOM 1480 N N . CYS A 1 191 ? -17.046 -9.509 6.371 1.00 45.66 191 CYS A N 1
ATOM 1481 C CA . CYS A 1 191 ? -16.367 -8.929 5.211 1.00 45.66 191 CYS A CA 1
ATOM 1482 C C . CYS A 1 191 ? -14.845 -8.756 5.460 1.00 45.66 191 CYS A C 1
ATOM 1484 O O . CYS A 1 191 ? -14.021 -8.925 4.560 1.00 45.66 191 CYS A O 1
ATOM 1486 N N . GLY A 1 192 ? -14.438 -8.503 6.712 1.00 42.34 192 GLY A N 1
ATOM 1487 C CA . GLY A 1 192 ? -13.042 -8.546 7.181 1.00 42.34 192 GLY A CA 1
ATOM 1488 C C . GLY A 1 192 ? -12.532 -9.937 7.615 1.00 42.34 192 GLY A C 1
ATOM 1489 O O . GLY A 1 192 ? -11.329 -10.179 7.635 1.00 42.34 192 GLY A O 1
ATOM 1490 N N . LEU A 1 193 ? -13.417 -10.880 7.931 1.00 45.56 193 LEU A N 1
ATOM 1491 C CA . LEU A 1 193 ? -13.139 -12.229 8.440 1.00 45.56 193 LEU A CA 1
ATOM 1492 C C . LEU A 1 193 ? -12.868 -13.195 7.282 1.00 45.56 193 LEU A C 1
ATOM 1494 O O . LEU A 1 193 ? -12.017 -14.073 7.394 1.00 45.56 193 LEU A O 1
ATOM 1498 N N . GLU A 1 194 ? -13.479 -12.956 6.126 1.00 48.38 194 GLU A N 1
ATOM 1499 C CA . GLU A 1 194 ? -13.092 -13.545 4.847 1.00 48.38 194 GLU A CA 1
ATOM 1500 C C . GLU A 1 1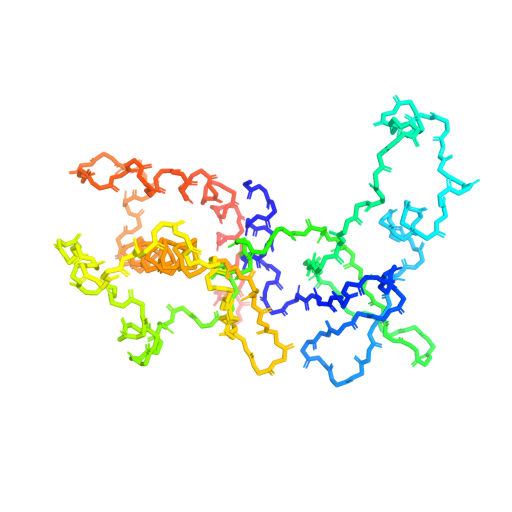94 ? -11.636 -13.195 4.468 1.00 48.38 194 GLU A C 1
ATOM 1502 O O . GLU A 1 194 ? -10.893 -14.043 3.970 1.00 48.38 194 GLU A O 1
ATOM 1507 N N . VAL A 1 195 ? -11.161 -11.987 4.805 1.00 45.03 195 VAL A N 1
ATOM 1508 C CA . VAL A 1 195 ? -9.731 -11.616 4.703 1.00 45.03 195 VAL A CA 1
ATOM 1509 C C . VAL A 1 195 ? -8.876 -12.388 5.725 1.00 45.03 195 VAL A C 1
ATOM 1511 O O . VAL A 1 195 ? -7.719 -12.724 5.460 1.00 45.03 195 VAL A O 1
ATOM 1514 N N . LEU A 1 196 ? -9.454 -12.740 6.874 1.00 45.19 196 LEU A N 1
ATOM 1515 C CA . LEU A 1 196 ? -8.795 -13.419 7.993 1.00 45.19 196 LEU A CA 1
ATOM 1516 C C . LEU A 1 196 ? -8.673 -14.941 7.798 1.00 45.19 196 LEU A C 1
ATOM 1518 O O . LEU A 1 196 ? -7.742 -15.545 8.329 1.00 45.19 196 LEU A O 1
ATOM 1522 N N . ILE A 1 197 ? -9.523 -15.566 6.974 1.00 45.25 197 ILE A N 1
ATOM 1523 C CA . ILE A 1 197 ? -9.348 -16.966 6.538 1.00 45.25 197 ILE A CA 1
ATOM 1524 C C . ILE A 1 197 ? -8.009 -17.136 5.795 1.00 45.25 197 ILE A C 1
ATOM 1526 O O . ILE A 1 197 ? -7.335 -18.151 5.972 1.00 45.25 197 ILE A O 1
ATOM 1530 N N . CYS A 1 198 ? -7.546 -16.119 5.058 1.00 37.47 198 CYS A N 1
ATOM 1531 C CA . CYS A 1 198 ? -6.188 -16.100 4.504 1.00 37.47 198 CYS A CA 1
ATOM 1532 C C . CYS A 1 198 ? -5.114 -15.838 5.578 1.00 37.47 198 CYS A C 1
ATOM 1534 O O . CYS A 1 198 ? -4.051 -16.460 5.539 1.00 37.47 198 CYS A O 1
ATOM 1536 N N . ALA A 1 199 ? -5.388 -14.981 6.570 1.00 37.72 199 ALA A N 1
ATOM 1537 C CA . ALA A 1 199 ? -4.462 -14.712 7.675 1.00 37.72 199 ALA A CA 1
ATOM 1538 C C . ALA A 1 199 ? -4.281 -15.913 8.627 1.00 37.72 199 ALA A C 1
ATOM 1540 O O . ALA A 1 199 ? -3.203 -16.058 9.199 1.00 37.72 199 ALA A O 1
ATOM 1541 N N . LYS A 1 200 ? -5.261 -16.829 8.742 1.00 35.97 200 LYS A N 1
ATOM 1542 C CA . LYS A 1 200 ? -5.150 -18.083 9.522 1.00 35.97 200 LYS A CA 1
ATOM 1543 C C . LYS A 1 200 ? -3.923 -18.910 9.133 1.00 35.97 200 LYS A C 1
ATOM 1545 O O . LYS A 1 200 ? -3.308 -19.509 10.003 1.00 35.97 200 LYS A O 1
ATOM 1550 N N . LYS A 1 201 ? -3.533 -18.926 7.855 1.00 32.78 201 LYS A N 1
ATOM 1551 C CA . LYS A 1 201 ? -2.356 -19.680 7.385 1.00 32.78 201 LYS A CA 1
ATOM 1552 C C . LYS A 1 201 ? -1.037 -18.919 7.579 1.00 32.78 201 LYS A C 1
ATOM 1554 O O . LYS A 1 201 ? 0.025 -19.534 7.602 1.00 32.78 201 LYS A O 1
ATOM 1559 N N . PHE A 1 202 ? -1.103 -17.597 7.734 1.00 33.25 202 PHE A N 1
ATOM 1560 C CA . PHE A 1 202 ? 0.062 -16.723 7.880 1.00 33.25 202 PHE A CA 1
ATOM 1561 C C . PHE A 1 202 ? 0.420 -16.483 9.355 1.00 33.25 202 PHE A C 1
ATOM 1563 O O . PHE A 1 202 ? 1.568 -16.665 9.738 1.00 33.25 202 PHE A O 1
ATOM 1570 N N . ILE A 1 203 ? -0.569 -16.192 1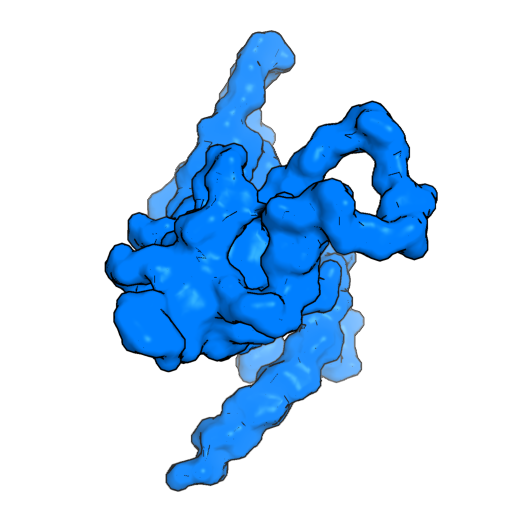0.209 1.00 37.38 203 ILE A N 1
ATOM 1571 C CA . ILE A 1 203 ? -0.382 -15.990 11.657 1.00 37.38 203 ILE A CA 1
ATOM 1572 C C . ILE A 1 203 ? 0.071 -17.288 12.339 1.00 37.38 203 ILE A C 1
ATOM 1574 O O . ILE A 1 203 ? 0.923 -17.242 13.217 1.00 37.38 203 ILE A O 1
ATOM 1578 N N . TRP A 1 204 ? -0.428 -18.452 11.909 1.00 31.84 204 TRP A N 1
ATOM 1579 C CA . TRP A 1 204 ? -0.007 -19.740 12.477 1.00 31.84 204 TRP A CA 1
ATOM 1580 C C . TRP A 1 204 ? 1.446 -20.101 12.117 1.00 31.84 204 TRP A C 1
ATOM 1582 O O . TRP A 1 204 ? 2.161 -20.652 12.947 1.00 31.84 204 TRP A O 1
ATOM 1592 N N . ASN A 1 205 ? 1.921 -19.711 10.927 1.00 29.84 205 ASN A N 1
ATOM 1593 C CA . ASN A 1 205 ? 3.339 -19.827 10.564 1.00 29.84 205 ASN A CA 1
ATOM 1594 C C . ASN A 1 205 ? 4.213 -18.783 11.280 1.00 29.84 205 ASN A C 1
ATOM 1596 O O . ASN A 1 205 ? 5.343 -19.085 11.642 1.00 29.84 205 ASN A O 1
ATOM 1600 N N . PHE A 1 206 ? 3.695 -17.577 11.523 1.00 29.58 206 PHE A N 1
ATOM 1601 C CA . PHE A 1 206 ? 4.436 -16.512 12.202 1.00 29.58 206 PHE A CA 1
ATOM 1602 C C . PHE A 1 206 ? 4.578 -16.759 13.716 1.00 29.58 206 PHE A C 1
ATOM 1604 O O . PHE A 1 206 ? 5.641 -16.507 14.276 1.00 29.58 206 PHE A O 1
ATOM 1611 N N . LEU A 1 207 ? 3.557 -17.320 14.382 1.00 30.83 207 LEU A N 1
ATOM 1612 C CA . LEU A 1 207 ? 3.644 -17.681 15.805 1.00 30.83 207 LEU A CA 1
ATOM 1613 C C . LEU A 1 207 ? 4.533 -18.912 16.066 1.00 30.83 207 LEU A C 1
ATOM 1615 O O . LEU A 1 207 ? 5.137 -18.996 17.129 1.00 30.83 207 LEU A O 1
ATOM 1619 N N . MET A 1 208 ? 4.653 -19.841 15.110 1.00 30.44 208 MET A N 1
ATOM 1620 C CA . MET A 1 208 ? 5.556 -20.999 15.230 1.00 30.44 208 MET A CA 1
ATOM 1621 C C . MET A 1 208 ? 7.042 -20.621 15.124 1.00 30.44 208 MET A C 1
ATOM 1623 O O . MET A 1 208 ? 7.882 -21.340 15.655 1.00 30.44 208 MET A O 1
ATOM 1627 N N . PHE A 1 209 ? 7.377 -19.484 14.505 1.00 30.11 209 PHE A N 1
ATOM 1628 C CA . PHE A 1 209 ? 8.758 -18.987 14.435 1.00 30.11 209 PHE A CA 1
ATOM 1629 C C . PHE A 1 209 ? 9.217 -18.244 15.699 1.00 30.11 209 PHE A C 1
ATOM 1631 O O . PHE A 1 209 ? 10.413 -18.092 15.900 1.00 30.11 209 PHE A O 1
ATOM 1638 N N . TYR A 1 210 ? 8.299 -17.825 16.576 1.00 29.56 210 TYR A N 1
ATOM 1639 C CA . TYR A 1 210 ? 8.637 -17.120 17.823 1.00 29.56 210 TYR A CA 1
ATOM 1640 C C . TYR A 1 210 ? 8.770 -18.036 19.052 1.00 29.56 210 TYR A C 1
ATOM 1642 O O . TYR A 1 210 ? 8.991 -17.545 20.155 1.00 29.56 210 TYR A O 1
ATOM 1650 N N . HIS A 1 211 ? 8.644 -19.357 18.876 1.00 29.17 211 HIS A N 1
ATOM 1651 C CA . HIS A 1 211 ? 8.812 -20.345 19.951 1.00 29.17 211 HIS A CA 1
ATOM 1652 C C . HIS A 1 211 ? 9.950 -21.352 19.708 1.00 29.17 211 HIS A C 1
ATOM 1654 O O . HIS A 1 211 ? 10.027 -22.365 20.401 1.00 29.17 211 HIS A O 1
ATOM 1660 N N . PHE A 1 212 ? 10.842 -21.063 18.757 1.00 30.77 212 PHE A N 1
ATOM 1661 C CA . PHE A 1 212 ? 12.071 -21.822 18.518 1.00 30.77 212 PHE A CA 1
ATOM 1662 C C . PHE A 1 212 ? 13.260 -20.871 18.303 1.00 30.77 212 PHE A C 1
ATOM 1664 O O . PHE A 1 212 ? 13.831 -20.807 17.222 1.00 30.77 212 PHE A O 1
ATOM 1671 N N . GLU A 1 213 ? 13.611 -20.140 19.359 1.00 33.97 213 GLU A N 1
ATOM 1672 C CA . GLU A 1 213 ? 14.988 -19.751 19.703 1.00 33.97 213 GLU A CA 1
ATOM 1673 C C . GLU A 1 213 ? 15.161 -19.894 21.219 1.00 33.97 213 GLU A C 1
ATOM 1675 O O . GLU A 1 213 ? 14.222 -19.510 21.958 1.00 33.97 213 GLU A O 1
#

InterPro domains:
  IPR011709 DEAD-box helicase, OB fold [PF07717] (2-103)